Protein AF-A0A9R1UI04-F1 (afdb_monomer)

InterPro domains:
  IPR018289 MULE transposase domain [PF10551] (1-80)

Sequence (292 aa):
MVFVPFTGIDNHKKCVTFGAGLLSREDGSSYSWMLREFLKVFKKQPTLVLTDQDLALNKVVNEVFPMSSHRFCVWHITKNCQTRFIFLIHIVLSEYSSARIRTTNFRKRFHYIIWNSKLEPHDLDKAWQSCLYEFNKQVDERDVWVAETLGTCIFQGHANVWSYENYIINNTLTGSYLLIFLMTFEGVMEHQRRNQFVNDFNTATTVPRFITSSPYEPHASKVYTRKIFYQVQKEISDFENTCFQMSVTSYNGVNTIIVLEKQKNLSTMQPTSPVVDDKLEEYHYGFLTKDT

Foldseek 3Di:
DDKAFDWDQDLLRDIATDDIDDFPDDALVRLLVVLVVVCVVVVDADQEAEDAPRPSNVVSCCVSPVNHQYFYELVNLLVVLVVLLVVLCVVQPVDDPVSVVLSVVLNVQVCCLSPVPPDDLVNSVVSLVVSLVVSCVVGPPVSNVSSVVSVVSCPPCSPGYDYDDDPQPPPQQDDPDPVSSVVSVVVSNVVSVVVVVVQVCCLVPDQDDQDDPDPVLVVLSVVGGPNVSVVVSVVVVVCVVFKDFDDWDADPNDTDTDIDGNPPPPPPPDDDDDDPPPDDPPPPPPDPDDDD

Radius of gyration: 24.13 Å; Cα contacts (8 Å, |Δi|>4): 250; chains: 1; bounding box: 72×56×55 Å

Solvent-accessible surface area (backbone atoms only — not comparable to full-atom values): 17782 Å² total; per-residue (Å²): 116,42,80,46,74,41,69,47,72,47,80,62,74,40,76,39,77,82,50,70,44,82,32,84,56,99,44,45,67,51,46,41,53,50,56,49,52,48,36,70,72,64,74,52,75,58,68,65,44,72,39,61,88,50,68,44,55,53,54,34,47,54,71,77,33,69,88,30,49,69,29,36,26,40,54,49,41,51,52,52,44,50,52,52,48,54,54,51,45,57,74,74,39,76,86,47,77,67,49,62,55,55,52,52,53,50,50,52,50,53,49,49,60,75,70,41,89,83,58,49,72,71,53,41,51,53,52,49,53,51,53,47,51,58,51,51,75,76,46,59,86,91,52,56,65,56,51,56,60,55,48,56,56,62,66,84,45,70,91,25,67,46,81,65,82,80,76,77,66,86,84,62,64,66,60,98,44,71,67,49,34,51,56,39,46,52,52,53,52,50,51,52,52,51,52,49,52,53,52,51,50,52,38,75,74,53,81,82,86,78,88,67,93,53,79,59,53,69,54,40,57,73,76,36,39,58,61,47,26,56,53,53,48,48,53,52,52,50,40,67,76,38,41,45,81,75,49,77,48,76,56,97,89,44,76,48,72,46,70,46,70,59,72,72,82,76,70,80,71,68,91,71,74,90,76,85,71,95,72,72,81,77,79,77,78,78,71,94,71,88,82,132

Organism: Lactuca sativa (NCBI:txid4236)

Structure (mmCIF, N/CA/C/O backbone):
data_AF-A0A9R1UI04-F1
#
_entry.id   AF-A0A9R1UI04-F1
#
loop_
_atom_site.group_PDB
_atom_site.id
_atom_site.type_symbol
_atom_site.label_atom_id
_atom_site.label_alt_id
_atom_site.label_comp_id
_atom_site.label_asym_id
_atom_site.label_entity_id
_atom_site.label_seq_id
_atom_site.pdbx_PDB_ins_code
_atom_site.Cartn_x
_atom_site.Cartn_y
_atom_site.Cartn_z
_atom_site.occupancy
_atom_site.B_iso_or_equiv
_atom_site.auth_seq_id
_atom_site.auth_comp_id
_atom_site.auth_asym_id
_atom_site.auth_atom_id
_atom_site.pdbx_PDB_model_num
ATOM 1 N N . MET A 1 1 ? 12.633 -11.069 -18.201 1.00 77.06 1 MET A N 1
ATOM 2 C CA . MET A 1 1 ? 11.446 -11.419 -17.396 1.00 77.06 1 MET A CA 1
ATOM 3 C C . MET A 1 1 ? 11.205 -10.267 -16.450 1.00 77.06 1 MET A C 1
ATOM 5 O O . MET A 1 1 ? 12.146 -9.853 -15.788 1.00 77.06 1 MET A O 1
ATOM 9 N N . VAL A 1 2 ? 9.994 -9.734 -16.448 1.00 85.75 2 VAL A N 1
ATOM 10 C CA . VAL A 1 2 ? 9.579 -8.590 -15.636 1.00 85.75 2 VAL A CA 1
ATOM 11 C C . VAL A 1 2 ? 8.737 -9.136 -14.496 1.00 85.75 2 VAL A C 1
ATOM 13 O O . VAL A 1 2 ? 7.791 -9.886 -14.737 1.00 85.75 2 VAL A O 1
ATOM 16 N N . PHE A 1 3 ? 9.088 -8.791 -13.265 1.00 86.94 3 PHE A N 1
ATOM 17 C CA . PHE A 1 3 ? 8.327 -9.181 -12.088 1.00 86.94 3 PHE A CA 1
ATOM 18 C C . PHE A 1 3 ? 7.513 -7.991 -11.588 1.00 86.94 3 PHE A C 1
ATOM 20 O O . PHE A 1 3 ? 8.077 -6.953 -11.254 1.00 86.94 3 PHE A O 1
ATOM 27 N N . VAL A 1 4 ? 6.193 -8.155 -11.530 1.00 88.56 4 VAL A N 1
ATOM 28 C CA . VAL A 1 4 ? 5.259 -7.101 -11.128 1.00 88.56 4 VAL A CA 1
ATOM 29 C C . VAL A 1 4 ? 4.492 -7.552 -9.884 1.00 88.56 4 VAL A C 1
ATOM 31 O O . VAL A 1 4 ? 3.515 -8.295 -10.004 1.00 88.56 4 VAL A O 1
ATOM 34 N N . PRO A 1 5 ? 4.914 -7.153 -8.674 1.00 87.94 5 PRO A N 1
ATOM 35 C CA . PRO A 1 5 ? 4.191 -7.487 -7.456 1.00 87.94 5 PRO A CA 1
ATOM 36 C C . PRO A 1 5 ? 2.942 -6.611 -7.288 1.00 87.94 5 PRO A C 1
ATOM 38 O O . PRO A 1 5 ? 2.993 -5.391 -7.435 1.00 87.94 5 PRO A O 1
ATOM 41 N N . PHE A 1 6 ? 1.830 -7.224 -6.887 1.00 89.69 6 PHE A N 1
ATOM 42 C CA . PHE A 1 6 ? 0.652 -6.517 -6.392 1.00 89.69 6 PHE A CA 1
ATOM 43 C C . PHE A 1 6 ? 0.749 -6.382 -4.875 1.00 89.69 6 PHE A C 1
ATOM 45 O O . PHE A 1 6 ? 0.664 -7.369 -4.135 1.00 89.69 6 PHE A O 1
ATOM 52 N N . THR A 1 7 ? 0.944 -5.146 -4.419 1.00 87.25 7 THR A N 1
ATOM 53 C CA . THR A 1 7 ? 1.110 -4.809 -3.003 1.00 87.25 7 THR A CA 1
ATOM 54 C C . THR A 1 7 ? -0.042 -3.976 -2.483 1.00 87.25 7 THR A C 1
ATOM 56 O O . THR A 1 7 ? -0.552 -3.108 -3.190 1.00 87.25 7 THR A O 1
ATOM 59 N N . GLY A 1 8 ? -0.428 -4.211 -1.236 1.00 85.88 8 GLY A N 1
ATOM 60 C CA . GLY A 1 8 ? -1.496 -3.486 -0.564 1.00 85.88 8 GLY A CA 1
ATOM 61 C C . GLY A 1 8 ? -1.225 -3.324 0.923 1.00 85.88 8 GLY A C 1
ATOM 62 O O . GLY A 1 8 ? -0.201 -3.772 1.440 1.00 85.88 8 GLY A O 1
ATOM 63 N N . ILE A 1 9 ? -2.165 -2.671 1.597 1.00 84.94 9 ILE A N 1
ATOM 64 C CA . ILE A 1 9 ? -2.139 -2.461 3.042 1.00 84.94 9 ILE A CA 1
ATOM 65 C C . ILE A 1 9 ? -3.097 -3.451 3.683 1.00 84.94 9 ILE A C 1
ATOM 67 O O . ILE A 1 9 ? -4.276 -3.474 3.328 1.00 84.94 9 ILE A O 1
ATOM 71 N N . ASP A 1 10 ? -2.601 -4.262 4.611 1.00 87.12 10 ASP A N 1
ATOM 72 C CA . ASP A 1 10 ? -3.460 -5.132 5.407 1.00 87.12 10 ASP A CA 1
ATOM 73 C C . ASP A 1 10 ? -4.156 -4.367 6.547 1.00 87.12 10 ASP A C 1
ATOM 75 O O . ASP A 1 10 ? -3.895 -3.190 6.821 1.00 87.12 10 ASP A O 1
ATOM 79 N N . ASN A 1 11 ? -5.023 -5.064 7.280 1.00 88.38 11 ASN A N 1
ATOM 80 C CA . ASN A 1 11 ? -5.746 -4.477 8.407 1.00 88.38 11 ASN A CA 1
ATOM 81 C C . ASN A 1 11 ? -4.830 -4.070 9.576 1.00 88.38 11 ASN A C 1
ATOM 83 O O . ASN A 1 11 ? -5.299 -3.421 10.505 1.00 88.38 11 ASN A O 1
ATOM 87 N N . HIS A 1 12 ? -3.537 -4.407 9.549 1.00 89.06 12 HIS A N 1
ATOM 88 C CA . HIS A 1 12 ? -2.526 -4.016 10.538 1.00 89.06 12 HIS A CA 1
ATOM 89 C C . HIS A 1 12 ? -1.624 -2.882 10.046 1.00 89.06 12 HIS A C 1
ATOM 91 O O . HIS A 1 12 ? -0.605 -2.599 10.680 1.00 89.06 12 HIS A O 1
ATOM 97 N N . LYS A 1 13 ? -1.988 -2.213 8.943 1.00 84.81 13 LYS A N 1
ATOM 98 C CA . LYS A 1 13 ? -1.194 -1.151 8.306 1.00 84.81 13 LYS A CA 1
ATOM 99 C C . LYS A 1 13 ? 0.168 -1.639 7.790 1.00 84.81 13 LYS A C 1
ATOM 101 O O . LYS A 1 13 ? 1.096 -0.839 7.653 1.00 84.81 13 LYS A O 1
ATOM 106 N N . LYS A 1 14 ? 0.321 -2.940 7.530 1.00 82.62 14 LYS A N 1
ATOM 107 C CA . LYS A 1 14 ? 1.543 -3.511 6.958 1.00 82.62 14 LYS A CA 1
ATOM 108 C C . LYS A 1 14 ? 1.430 -3.615 5.443 1.00 82.62 14 LYS A C 1
ATOM 110 O O . LYS A 1 14 ? 0.369 -3.922 4.905 1.00 82.62 14 LYS A O 1
ATOM 115 N N . CYS A 1 15 ? 2.560 -3.398 4.778 1.00 81.12 15 CYS A N 1
ATOM 116 C CA . CYS A 1 15 ? 2.717 -3.661 3.359 1.00 81.12 15 CYS A CA 1
ATOM 117 C C . CYS A 1 15 ? 2.701 -5.169 3.139 1.00 81.12 15 CYS A C 1
ATOM 119 O O . CYS A 1 15 ? 3.592 -5.868 3.626 1.00 81.12 15 CYS A O 1
ATOM 121 N N . VAL A 1 16 ? 1.739 -5.663 2.373 1.00 85.06 16 VAL A N 1
ATOM 122 C CA . VAL A 1 16 ? 1.636 -7.082 2.036 1.00 85.06 16 VAL A CA 1
ATOM 123 C C . VAL A 1 16 ? 1.569 -7.264 0.533 1.00 85.06 16 VAL A C 1
ATOM 125 O O . VAL A 1 16 ? 0.947 -6.485 -0.187 1.00 85.06 16 VAL A O 1
ATOM 128 N N . THR A 1 17 ? 2.239 -8.301 0.049 1.00 87.62 17 THR A N 1
ATOM 129 C CA . THR A 1 17 ? 2.094 -8.777 -1.325 1.00 87.62 17 THR A CA 1
ATOM 130 C C . THR A 1 17 ? 0.938 -9.755 -1.343 1.00 87.62 17 THR A C 1
ATOM 132 O O . THR A 1 17 ? 0.876 -10.656 -0.512 1.00 87.62 17 THR A O 1
ATOM 135 N N . PHE A 1 18 ? 0.012 -9.586 -2.275 1.00 87.56 18 PHE A N 1
ATOM 136 C CA . PHE A 1 18 ? -1.169 -10.449 -2.366 1.00 87.56 18 PHE A CA 1
ATOM 137 C C . PHE A 1 18 ? -1.349 -11.065 -3.759 1.00 87.56 18 PHE A C 1
ATOM 139 O O . PHE A 1 18 ? -2.248 -11.873 -3.975 1.00 87.56 18 PHE A O 1
ATOM 146 N N . GLY A 1 19 ? -0.464 -10.726 -4.694 1.00 89.12 19 GLY A N 1
ATOM 147 C CA . GLY A 1 19 ? -0.358 -11.346 -6.006 1.00 89.12 19 GLY A CA 1
ATOM 148 C C . GLY A 1 19 ? 0.907 -10.885 -6.717 1.00 89.12 19 GLY A C 1
ATOM 149 O O . GLY A 1 19 ? 1.573 -9.953 -6.266 1.00 89.12 19 GLY A O 1
ATOM 150 N N . ALA A 1 20 ? 1.232 -11.519 -7.838 1.00 89.75 20 ALA A N 1
ATOM 151 C CA . ALA A 1 20 ? 2.293 -11.056 -8.720 1.00 89.75 20 ALA A CA 1
ATOM 152 C C . ALA A 1 20 ? 2.059 -11.502 -10.167 1.00 89.75 20 ALA A C 1
ATOM 154 O O . ALA A 1 20 ? 1.464 -12.552 -10.408 1.00 89.75 20 ALA A O 1
ATOM 155 N N . GLY A 1 21 ? 2.550 -10.706 -11.114 1.00 90.38 21 GLY A N 1
ATOM 156 C CA . GLY A 1 21 ? 2.657 -11.048 -12.528 1.00 90.38 21 GLY A CA 1
ATOM 157 C C . GLY A 1 21 ? 4.111 -11.288 -12.931 1.00 90.38 21 GLY A C 1
ATOM 158 O O . GLY A 1 21 ? 5.006 -10.549 -12.523 1.00 90.38 21 GLY A O 1
ATOM 159 N N . LEU A 1 22 ? 4.343 -12.309 -13.755 1.00 90.25 22 LEU A N 1
ATOM 160 C CA . LEU A 1 22 ? 5.616 -12.537 -14.440 1.00 90.25 22 LEU A CA 1
ATOM 161 C C . LEU A 1 22 ? 5.401 -12.295 -15.931 1.00 90.25 22 LEU A C 1
ATOM 163 O O . LEU A 1 22 ? 4.723 -13.077 -16.595 1.00 90.25 22 LEU A O 1
ATOM 167 N N . LEU A 1 23 ? 5.950 -11.198 -16.448 1.00 91.56 23 LEU A N 1
ATOM 168 C CA . LEU A 1 23 ? 5.760 -10.781 -17.836 1.00 91.56 23 LEU A CA 1
ATOM 169 C C . LEU A 1 23 ? 7.024 -11.035 -18.654 1.00 91.56 23 LEU A C 1
ATOM 171 O O . LEU A 1 23 ? 8.156 -10.938 -18.169 1.00 91.56 23 LEU A O 1
ATOM 175 N N . SER A 1 24 ? 6.846 -11.337 -19.937 1.00 89.12 24 SER A N 1
ATOM 176 C CA . SER A 1 24 ? 7.970 -11.431 -20.870 1.00 89.12 24 SER A CA 1
ATOM 177 C C . SER A 1 24 ? 8.545 -10.058 -21.219 1.00 89.12 24 SER A C 1
ATOM 179 O O . SER A 1 24 ? 9.740 -9.965 -21.494 1.00 89.12 24 SER A O 1
ATOM 181 N N . ARG A 1 25 ? 7.699 -9.018 -21.230 1.00 90.31 25 ARG A N 1
ATOM 182 C CA . ARG A 1 25 ? 7.995 -7.666 -21.725 1.00 90.31 25 ARG A CA 1
ATOM 183 C C . ARG A 1 25 ? 7.216 -6.599 -20.946 1.00 90.31 25 ARG A C 1
ATOM 185 O O . ARG A 1 25 ? 6.148 -6.889 -20.410 1.00 90.31 25 ARG A O 1
ATOM 192 N N . GLU A 1 26 ? 7.755 -5.382 -20.931 1.00 91.06 26 GLU A N 1
AT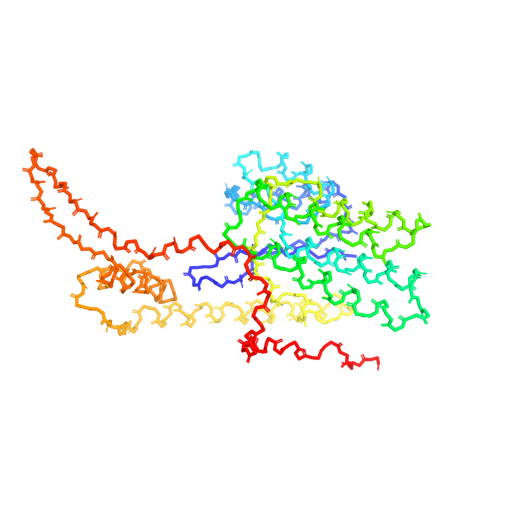OM 193 C CA . GLU A 1 26 ? 7.108 -4.160 -20.425 1.00 91.06 26 GLU A CA 1
ATOM 194 C C . GLU A 1 26 ? 6.363 -3.483 -21.582 1.00 91.06 26 GLU A C 1
ATOM 196 O O . GLU A 1 26 ? 6.859 -2.556 -22.217 1.00 91.06 26 GLU A O 1
ATOM 201 N N . ASP A 1 27 ? 5.196 -4.021 -21.940 1.00 94.25 27 ASP A N 1
ATOM 202 C CA . ASP A 1 27 ? 4.360 -3.477 -23.011 1.00 94.25 27 ASP A CA 1
ATOM 203 C C . ASP A 1 27 ? 2.875 -3.458 -22.628 1.00 94.25 27 ASP A C 1
ATOM 205 O O . ASP A 1 27 ? 2.419 -4.165 -21.723 1.00 94.25 27 ASP A O 1
ATOM 209 N N . GLY A 1 28 ? 2.098 -2.631 -23.335 1.00 95.25 28 GLY A N 1
ATOM 210 C CA . GLY A 1 28 ? 0.681 -2.430 -23.032 1.00 95.25 28 GLY A CA 1
ATOM 211 C C . GLY A 1 28 ? -0.147 -3.719 -23.111 1.00 95.25 28 GLY A C 1
ATOM 212 O O . GLY A 1 28 ? -1.043 -3.926 -22.296 1.00 95.25 28 GLY A O 1
ATOM 213 N N . SER A 1 29 ? 0.173 -4.629 -24.038 1.00 96.06 29 SER A N 1
ATOM 214 C CA . SER A 1 29 ? -0.499 -5.931 -24.138 1.00 96.06 29 SER A CA 1
ATOM 215 C C . SER A 1 29 ? -0.252 -6.814 -22.915 1.00 96.06 29 SER A C 1
ATOM 217 O O . SER A 1 29 ? -1.198 -7.396 -22.380 1.00 96.06 29 SER A O 1
ATOM 219 N N . SER A 1 30 ? 0.995 -6.878 -22.446 1.00 96.00 30 SER A N 1
ATOM 220 C CA . SER A 1 30 ? 1.411 -7.679 -21.295 1.00 96.00 30 SER A CA 1
ATOM 221 C C . SER A 1 30 ? 0.776 -7.147 -20.012 1.00 96.00 30 SER A C 1
ATOM 223 O O . SER A 1 30 ? 0.201 -7.918 -19.240 1.00 96.00 30 SER A O 1
ATOM 225 N N . TYR A 1 31 ? 0.782 -5.823 -19.822 1.00 96.12 31 TYR A N 1
ATOM 226 C CA . TYR A 1 31 ? 0.091 -5.191 -18.700 1.00 96.12 31 TYR A CA 1
ATOM 227 C C . TYR A 1 31 ? -1.429 -5.383 -18.773 1.00 96.12 31 TYR A C 1
ATOM 229 O O . TYR A 1 31 ? -2.051 -5.680 -17.754 1.00 96.12 31 TYR A O 1
ATOM 237 N N . SER A 1 32 ? -2.044 -5.273 -19.958 1.00 96.56 32 SER A N 1
ATOM 238 C CA . SER A 1 32 ? -3.501 -5.423 -20.107 1.00 96.56 32 SER A CA 1
ATOM 239 C C . SER A 1 32 ? -3.948 -6.831 -19.755 1.00 96.56 32 SER A C 1
ATOM 241 O O . SER A 1 32 ? -4.911 -7.002 -19.008 1.00 96.56 32 SER A O 1
ATOM 243 N N . TRP A 1 33 ? -3.218 -7.840 -20.232 1.00 96.75 33 TRP A N 1
ATOM 244 C CA . TRP A 1 33 ? -3.450 -9.226 -19.845 1.00 96.75 33 TRP A CA 1
ATOM 245 C C . TRP A 1 33 ? -3.374 -9.390 -18.322 1.00 96.75 33 TRP A C 1
ATOM 247 O O . TRP A 1 33 ? -4.347 -9.825 -17.707 1.00 96.75 33 TRP A O 1
ATOM 257 N N . MET A 1 34 ? -2.276 -8.954 -17.702 1.00 96.56 34 MET A N 1
ATOM 258 C CA . MET A 1 34 ? -2.051 -9.097 -16.263 1.00 96.56 34 MET A CA 1
ATOM 259 C C . MET A 1 34 ? -3.150 -8.429 -15.423 1.00 96.56 34 MET A C 1
ATOM 261 O O . MET A 1 34 ? -3.670 -9.036 -14.487 1.00 96.56 34 MET A O 1
ATOM 265 N N . LEU A 1 35 ? -3.540 -7.195 -15.758 1.00 96.62 35 LEU A N 1
ATOM 266 C CA . LEU A 1 35 ? -4.584 -6.467 -15.029 1.00 96.62 35 LEU A CA 1
ATOM 267 C C . LEU A 1 35 ? -5.984 -7.062 -15.256 1.00 96.62 35 LEU A C 1
ATOM 269 O O . LEU A 1 35 ? -6.830 -7.023 -14.362 1.00 96.62 35 LEU A O 1
ATOM 273 N N . ARG A 1 36 ? -6.245 -7.673 -16.417 1.00 96.81 36 ARG A N 1
ATOM 274 C CA . ARG A 1 36 ? -7.494 -8.415 -16.655 1.00 96.81 36 ARG A CA 1
ATOM 275 C C . ARG A 1 36 ? -7.537 -9.722 -15.872 1.00 96.81 36 ARG A C 1
ATOM 277 O O . ARG A 1 36 ? -8.588 -10.049 -15.325 1.00 96.81 36 ARG A O 1
ATOM 284 N N . GLU A 1 37 ? -6.424 -10.447 -15.771 1.00 96.38 37 GLU A N 1
ATOM 285 C CA . GLU A 1 37 ? -6.332 -11.627 -14.902 1.00 96.38 37 GLU A CA 1
ATOM 286 C C . GLU A 1 37 ? -6.527 -11.248 -13.431 1.00 96.38 37 GLU A C 1
ATOM 288 O O . GLU A 1 37 ? -7.285 -11.908 -12.719 1.00 96.38 37 GLU A O 1
ATOM 293 N N . PHE A 1 38 ? -5.960 -10.118 -13.001 1.00 95.25 38 PHE A N 1
ATOM 294 C CA . PHE A 1 38 ? -6.244 -9.548 -11.687 1.00 95.25 38 PHE A CA 1
ATOM 295 C C . PHE A 1 38 ? -7.758 -9.367 -11.470 1.00 95.25 38 PHE A C 1
ATOM 297 O O . PHE A 1 38 ? -8.303 -9.873 -10.489 1.00 95.25 38 PHE A O 1
ATOM 304 N N . LEU A 1 39 ? -8.484 -8.731 -12.401 1.00 94.88 39 LEU A N 1
ATOM 305 C CA . LEU A 1 39 ? -9.945 -8.582 -12.280 1.00 94.88 39 LEU A CA 1
ATOM 306 C C . LEU A 1 39 ? -10.688 -9.912 -12.233 1.00 94.88 39 LEU A C 1
ATOM 308 O O . LEU A 1 39 ? -11.669 -10.041 -11.500 1.00 94.88 39 LEU A O 1
ATOM 312 N N . LYS A 1 40 ? -10.246 -10.910 -13.001 1.00 95.50 40 LYS A N 1
ATOM 313 C CA . LYS A 1 40 ? -10.876 -12.233 -12.989 1.00 95.50 40 LYS A CA 1
ATOM 314 C C . LYS A 1 40 ? -10.762 -12.901 -11.625 1.00 95.50 40 LYS A C 1
ATOM 316 O O . LYS A 1 40 ? -11.711 -13.581 -11.236 1.00 95.50 40 LYS A O 1
ATOM 321 N N . VAL A 1 41 ? -9.653 -12.705 -10.914 1.00 94.81 41 VAL A N 1
ATOM 322 C CA . VAL A 1 41 ? -9.428 -13.272 -9.578 1.00 94.81 41 VAL A CA 1
ATOM 323 C C . VAL A 1 41 ? -10.150 -12.456 -8.506 1.00 94.81 41 VAL A C 1
ATOM 325 O O . VAL A 1 41 ? -10.951 -13.008 -7.757 1.00 94.81 41 VAL A O 1
ATOM 328 N N . PHE A 1 42 ? -9.929 -11.139 -8.460 1.00 92.56 42 PHE A N 1
ATOM 329 C CA . PHE A 1 42 ? -10.443 -10.274 -7.390 1.00 92.56 42 PHE A CA 1
ATOM 330 C C . PHE A 1 42 ? -11.900 -9.839 -7.583 1.00 92.56 42 PHE A C 1
ATOM 332 O O . PHE A 1 42 ? -12.507 -9.313 -6.653 1.00 92.56 42 PHE A O 1
ATOM 339 N N . LYS A 1 43 ? -12.472 -10.038 -8.780 1.00 94.94 43 LYS A N 1
ATOM 340 C CA . LYS A 1 43 ? -13.853 -9.689 -9.183 1.00 94.94 43 LYS A CA 1
ATOM 341 C C . LYS A 1 43 ? -14.230 -8.210 -9.071 1.00 94.94 43 LYS A C 1
ATOM 343 O O . LYS A 1 43 ? -15.319 -7.825 -9.486 1.00 94.94 43 LYS A O 1
ATOM 348 N N . LYS A 1 44 ? -13.342 -7.376 -8.539 1.00 93.62 44 LYS A N 1
ATOM 349 C CA . LYS A 1 44 ? -13.536 -5.951 -8.321 1.00 93.62 44 LYS A CA 1
ATOM 350 C C . LYS A 1 44 ? -12.224 -5.223 -8.580 1.00 93.62 44 LYS A C 1
ATOM 352 O O . LYS A 1 44 ? -11.155 -5.696 -8.199 1.00 93.62 44 LYS A O 1
ATOM 357 N N . GLN A 1 45 ? -12.318 -4.055 -9.203 1.00 94.25 45 GLN A N 1
ATOM 358 C CA . GLN A 1 45 ? -11.185 -3.148 -9.322 1.00 94.25 45 GLN A CA 1
ATOM 359 C C . GLN A 1 45 ? -10.874 -2.453 -7.981 1.00 94.25 45 GLN A C 1
ATOM 361 O O . GLN A 1 45 ? -11.790 -2.184 -7.196 1.00 94.25 45 GLN A O 1
ATOM 366 N N . PRO A 1 46 ? -9.601 -2.145 -7.698 1.00 92.31 46 PRO A N 1
ATOM 367 C CA . PRO A 1 46 ? -9.214 -1.426 -6.485 1.00 92.31 46 PRO A CA 1
ATOM 368 C C . PRO A 1 46 ? -9.739 0.016 -6.492 1.00 92.31 46 PRO A C 1
ATOM 370 O O . PRO A 1 46 ? -9.914 0.614 -7.544 1.00 92.31 46 PRO A O 1
ATOM 373 N N . THR A 1 47 ? -9.959 0.627 -5.331 1.00 91.12 47 THR A N 1
ATOM 374 C CA . THR A 1 47 ? -10.370 2.045 -5.277 1.00 91.12 47 THR A CA 1
ATOM 375 C C . THR A 1 47 ? -9.233 2.984 -5.695 1.00 91.12 47 THR A C 1
ATOM 377 O O . THR A 1 47 ? -9.467 3.992 -6.358 1.00 91.12 47 THR A O 1
ATOM 380 N N . LEU A 1 48 ? -7.999 2.633 -5.329 1.00 88.69 48 LEU A N 1
ATOM 381 C CA . LEU A 1 48 ? -6.776 3.394 -5.571 1.00 88.69 48 LEU A CA 1
ATOM 382 C C . LEU A 1 48 ? -5.733 2.466 -6.198 1.00 88.69 48 LEU A C 1
ATOM 384 O O . LEU A 1 48 ? -5.495 1.375 -5.681 1.00 88.69 48 LEU A O 1
ATOM 388 N N . VAL A 1 49 ? -5.104 2.904 -7.286 1.00 89.62 49 VAL A N 1
ATOM 389 C CA . VAL A 1 49 ? -4.001 2.192 -7.943 1.00 89.62 49 VAL A CA 1
ATOM 390 C C . VAL A 1 49 ? -2.772 3.081 -7.904 1.00 89.62 49 VAL A C 1
ATOM 392 O O . VAL A 1 49 ? -2.826 4.205 -8.398 1.00 89.62 49 VAL A O 1
ATOM 395 N N . LEU A 1 50 ? -1.676 2.568 -7.341 1.00 86.75 50 LEU A N 1
ATOM 396 C CA . LEU A 1 50 ? -0.377 3.235 -7.332 1.00 86.75 50 LEU A CA 1
ATOM 397 C C . LEU A 1 50 ? 0.577 2.516 -8.290 1.00 86.75 50 LEU A C 1
ATOM 399 O O . LEU A 1 50 ? 0.861 1.339 -8.078 1.00 86.75 50 LEU A O 1
ATOM 403 N N . THR A 1 51 ? 1.093 3.205 -9.306 1.00 87.25 51 THR A N 1
ATOM 404 C CA . THR A 1 51 ? 2.118 2.657 -10.221 1.00 87.25 51 THR A CA 1
ATOM 405 C C . THR A 1 51 ? 3.329 3.574 -10.315 1.00 87.25 51 THR A C 1
ATOM 407 O O . THR A 1 51 ? 3.333 4.677 -9.769 1.00 87.25 51 THR A O 1
ATOM 410 N N . ASP A 1 52 ? 4.377 3.134 -11.000 1.00 83.19 52 ASP A N 1
ATOM 411 C CA . ASP A 1 52 ? 5.420 4.037 -11.475 1.00 83.19 52 ASP A CA 1
ATOM 412 C C . ASP A 1 52 ? 4.932 4.873 -12.678 1.00 83.19 52 ASP A C 1
ATOM 414 O O . ASP A 1 52 ? 3.741 4.897 -13.007 1.00 83.19 52 ASP A O 1
ATOM 418 N N . GLN A 1 53 ? 5.862 5.603 -13.296 1.00 81.44 53 GLN A N 1
ATOM 419 C CA . GLN A 1 53 ? 5.612 6.509 -14.420 1.00 81.44 53 GLN A CA 1
ATOM 420 C C . GLN A 1 53 ? 5.706 5.813 -15.794 1.00 81.44 53 GLN A C 1
ATOM 422 O O . GLN A 1 53 ? 5.917 6.486 -16.803 1.00 81.44 53 GLN A O 1
ATOM 427 N N . ASP A 1 54 ? 5.556 4.485 -15.864 1.00 86.62 54 ASP A N 1
ATOM 428 C CA . ASP A 1 54 ? 5.505 3.778 -17.145 1.00 86.62 54 ASP A CA 1
ATOM 429 C C . ASP A 1 54 ? 4.271 4.221 -17.959 1.00 86.62 54 ASP A C 1
ATOM 431 O O . ASP A 1 54 ? 3.119 4.133 -17.516 1.00 86.62 54 ASP A O 1
ATOM 435 N N . LEU A 1 55 ? 4.518 4.732 -19.170 1.00 87.00 55 LEU A N 1
ATOM 436 C CA . LEU A 1 55 ? 3.479 5.281 -20.045 1.00 87.00 55 LEU A CA 1
ATOM 437 C C . LEU A 1 55 ? 2.495 4.208 -20.534 1.00 87.00 55 LEU A C 1
ATOM 439 O O . LEU A 1 55 ? 1.300 4.486 -20.670 1.00 87.00 55 LEU A O 1
ATOM 443 N N . ALA A 1 56 ? 2.980 2.993 -20.802 1.00 91.12 56 ALA A N 1
ATOM 444 C CA . ALA A 1 56 ? 2.145 1.890 -21.253 1.00 91.12 56 ALA A CA 1
ATOM 445 C C . ALA A 1 56 ? 1.250 1.400 -20.110 1.00 91.12 56 ALA A C 1
ATOM 447 O O . ALA A 1 56 ? 0.043 1.248 -20.302 1.00 91.12 56 ALA A O 1
ATOM 448 N N . LEU A 1 57 ? 1.808 1.224 -18.911 1.00 91.12 57 LEU A N 1
ATOM 449 C CA . LEU A 1 57 ? 1.063 0.830 -17.722 1.00 91.12 57 LEU A CA 1
ATOM 450 C C . LEU A 1 57 ? 0.009 1.877 -17.354 1.00 91.12 57 LEU A C 1
ATOM 452 O O . LEU A 1 57 ? -1.136 1.512 -17.100 1.00 91.12 57 LEU A O 1
ATOM 456 N N . ASN A 1 58 ? 0.354 3.167 -17.395 1.00 89.00 58 ASN A N 1
ATOM 457 C CA . ASN A 1 58 ? -0.584 4.261 -17.139 1.00 89.00 58 ASN A CA 1
ATOM 458 C C . ASN A 1 58 ? -1.805 4.191 -18.072 1.00 89.00 58 ASN A C 1
ATOM 460 O O . ASN A 1 58 ? -2.951 4.197 -17.615 1.00 89.00 58 ASN A O 1
ATOM 464 N N . LYS A 1 59 ? -1.579 4.045 -19.382 1.00 91.75 59 LYS A N 1
ATOM 465 C CA . LYS A 1 59 ? -2.676 3.918 -20.349 1.00 91.75 59 LYS A CA 1
ATOM 466 C C . LYS A 1 59 ? -3.564 2.712 -20.031 1.00 91.75 59 LYS A C 1
ATOM 468 O O . LYS A 1 59 ? -4.783 2.840 -19.948 1.00 91.75 59 LYS A O 1
ATOM 473 N N . VAL A 1 60 ? -2.950 1.556 -19.801 1.00 96.19 60 VAL A N 1
ATOM 474 C CA . VAL A 1 60 ? -3.671 0.301 -19.571 1.00 96.19 60 VAL A CA 1
ATOM 475 C C . VAL A 1 60 ? -4.443 0.312 -18.251 1.00 96.19 60 VAL A C 1
ATOM 477 O O . VAL A 1 60 ? -5.551 -0.217 -18.199 1.00 96.19 60 VAL A O 1
ATOM 480 N N . VAL A 1 61 ? -3.905 0.912 -17.185 1.00 94.69 61 VAL A N 1
ATOM 481 C CA . VAL A 1 61 ? -4.611 1.038 -15.901 1.00 94.69 61 VAL A CA 1
ATOM 482 C C . VAL A 1 61 ? -5.924 1.789 -16.090 1.00 94.69 61 VAL A C 1
ATOM 484 O O . VAL A 1 61 ? -6.956 1.314 -15.627 1.00 94.69 61 VAL A O 1
ATOM 487 N N . ASN A 1 62 ? -5.910 2.904 -16.821 1.00 92.25 62 ASN A N 1
ATOM 488 C CA . ASN A 1 62 ? -7.122 3.679 -17.083 1.00 92.25 62 ASN A CA 1
ATOM 489 C C . ASN A 1 62 ? -8.129 2.921 -17.970 1.00 92.25 62 ASN A C 1
ATOM 491 O O . ASN A 1 62 ? -9.336 3.078 -17.805 1.00 92.25 62 ASN A O 1
ATOM 495 N N . GLU A 1 63 ? -7.652 2.062 -18.874 1.00 95.62 63 GLU A N 1
ATOM 496 C CA . GLU A 1 63 ? -8.510 1.217 -19.715 1.00 95.62 63 GLU A CA 1
ATOM 497 C C . GLU A 1 63 ? -9.135 0.037 -18.952 1.00 95.62 63 GLU A C 1
ATOM 499 O O . GLU A 1 63 ? -10.300 -0.299 -19.166 1.00 95.62 63 GLU A O 1
ATOM 504 N N . VAL A 1 64 ? -8.364 -0.635 -18.090 1.00 96.81 64 VAL A N 1
ATOM 505 C CA . VAL A 1 64 ? -8.799 -1.853 -17.384 1.00 96.81 64 VAL A CA 1
ATOM 506 C C . VAL A 1 64 ? -9.514 -1.523 -16.071 1.00 96.81 64 VAL A C 1
ATOM 508 O O . VAL A 1 64 ? -10.422 -2.252 -15.673 1.00 96.81 64 VAL A O 1
ATOM 511 N N . PHE A 1 65 ? -9.153 -0.419 -15.415 1.00 96.44 65 PHE A N 1
ATOM 512 C CA . PHE A 1 65 ? -9.698 0.017 -14.130 1.00 96.44 65 PHE A CA 1
ATOM 513 C C . PHE A 1 65 ? -10.333 1.421 -14.198 1.00 96.44 65 PHE A C 1
ATOM 515 O O . PHE A 1 65 ? -9.936 2.317 -13.451 1.00 96.44 65 PHE A O 1
ATOM 522 N N . PRO A 1 66 ? -11.377 1.638 -15.014 1.00 95.06 66 PRO A N 1
ATOM 523 C CA . PRO A 1 66 ? -11.906 2.980 -15.286 1.00 95.06 66 PRO A CA 1
ATOM 524 C C . PRO A 1 66 ? -12.474 3.702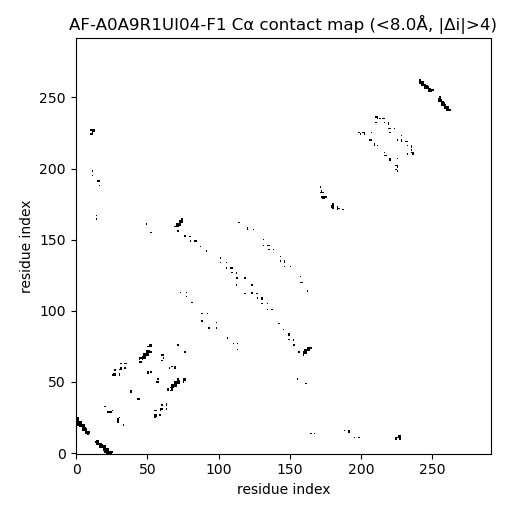 -14.051 1.00 95.06 66 PRO A C 1
ATOM 526 O O . PRO A 1 66 ? -12.414 4.923 -13.966 1.00 95.06 66 PRO A O 1
ATOM 529 N N . MET A 1 67 ? -13.007 2.966 -13.068 1.00 95.31 67 MET A N 1
ATOM 530 C CA . MET A 1 67 ? -13.514 3.536 -11.803 1.00 95.31 67 MET A CA 1
ATOM 531 C C . MET A 1 67 ? -12.447 3.741 -10.709 1.00 95.31 67 MET A C 1
ATOM 533 O O . MET A 1 67 ? -12.785 4.131 -9.591 1.00 95.31 67 MET A O 1
ATOM 537 N N . SER A 1 68 ? -11.178 3.421 -10.970 1.00 92.94 68 SER A N 1
ATOM 538 C CA . SER A 1 68 ? -10.118 3.484 -9.966 1.00 92.94 68 SER A CA 1
ATOM 539 C C . SER A 1 68 ? -9.463 4.851 -10.008 1.00 92.94 68 SER A C 1
ATOM 541 O O . SER A 1 68 ? -9.164 5.378 -11.074 1.00 92.94 68 SER A O 1
ATOM 543 N N . SER A 1 69 ? -9.160 5.409 -8.840 1.00 89.62 69 SER A N 1
ATOM 544 C CA . SER A 1 69 ? -8.264 6.559 -8.773 1.00 89.62 69 SER A CA 1
ATOM 545 C C . SER A 1 69 ? -6.842 6.087 -9.060 1.00 89.62 69 SER A C 1
ATOM 547 O O . SER A 1 69 ? -6.234 5.418 -8.226 1.00 89.62 69 SER A O 1
ATOM 549 N N . HIS A 1 70 ? -6.311 6.400 -10.241 1.00 88.75 70 HIS A N 1
ATOM 550 C CA . HIS A 1 70 ? -4.925 6.092 -10.587 1.00 88.75 70 HIS A CA 1
ATOM 551 C C . HIS A 1 70 ? -3.989 7.218 -10.157 1.00 88.75 70 HIS A C 1
ATOM 553 O O . HIS A 1 70 ? -4.251 8.401 -10.382 1.00 88.75 70 HIS A O 1
ATOM 559 N N . ARG A 1 71 ? -2.909 6.834 -9.480 1.00 84.81 71 ARG A N 1
ATOM 560 C CA . ARG A 1 71 ? -1.948 7.723 -8.845 1.00 84.81 71 ARG A CA 1
ATOM 561 C C . ARG A 1 71 ? -0.521 7.174 -9.050 1.00 84.81 71 ARG A C 1
ATOM 563 O O . ARG A 1 71 ? -0.316 5.966 -9.129 1.00 84.81 71 ARG A O 1
ATOM 570 N N . PHE A 1 72 ? 0.481 8.042 -9.137 1.00 81.31 72 PHE A N 1
ATOM 571 C CA . PHE A 1 72 ? 1.889 7.670 -9.142 1.00 81.31 72 PHE A CA 1
ATOM 572 C C . PHE A 1 72 ? 2.407 7.441 -7.726 1.00 81.31 72 PHE A C 1
ATOM 574 O O . PHE A 1 72 ? 2.139 8.195 -6.788 1.00 81.31 72 PHE A O 1
ATOM 581 N N . CYS A 1 73 ? 3.195 6.385 -7.590 1.00 79.31 73 CYS A N 1
ATOM 582 C CA . CYS A 1 73 ? 3.837 5.989 -6.357 1.00 79.31 73 CYS A CA 1
ATOM 583 C C . CYS A 1 73 ? 5.050 6.887 -6.082 1.00 79.31 73 CYS A C 1
ATOM 585 O O . CYS A 1 73 ? 6.046 6.853 -6.809 1.00 79.31 73 CYS A O 1
ATOM 587 N N . VAL A 1 74 ? 5.000 7.638 -4.981 1.00 76.06 74 VAL A N 1
ATOM 588 C CA . VAL A 1 74 ? 6.098 8.500 -4.509 1.00 76.06 74 VAL A CA 1
ATOM 589 C C . VAL A 1 74 ? 7.410 7.743 -4.354 1.00 76.06 74 VAL A C 1
ATOM 591 O O . VAL A 1 74 ? 8.474 8.299 -4.622 1.00 76.06 74 VAL A O 1
ATOM 594 N N . TRP A 1 75 ? 7.360 6.484 -3.921 1.00 76.19 75 TRP A N 1
ATOM 595 C CA . TRP A 1 75 ? 8.565 5.682 -3.739 1.00 76.19 75 TRP A CA 1
ATOM 596 C C . TRP A 1 75 ? 9.298 5.470 -5.071 1.00 76.19 75 TRP A C 1
ATOM 598 O O . TRP A 1 75 ? 10.501 5.719 -5.158 1.00 76.19 75 TRP A O 1
ATOM 608 N N . HIS A 1 76 ? 8.566 5.102 -6.130 1.00 76.81 76 HIS A N 1
ATOM 609 C CA . HIS A 1 76 ? 9.131 4.945 -7.472 1.00 76.81 76 HIS A CA 1
ATOM 610 C C . HIS A 1 76 ? 9.632 6.278 -8.029 1.00 76.81 76 HIS A C 1
ATOM 612 O O . HIS A 1 76 ? 10.741 6.328 -8.553 1.00 76.81 76 HIS A O 1
ATOM 618 N N . ILE A 1 77 ? 8.881 7.370 -7.838 1.00 75.19 77 ILE A N 1
ATOM 619 C CA . ILE A 1 77 ? 9.328 8.722 -8.210 1.00 75.19 77 ILE A CA 1
ATOM 620 C C . ILE A 1 77 ? 10.645 9.057 -7.499 1.00 75.19 77 ILE A C 1
ATOM 622 O O . ILE A 1 77 ? 11.618 9.425 -8.143 1.00 75.19 77 ILE A O 1
ATOM 626 N N . THR A 1 78 ? 10.717 8.852 -6.182 1.00 74.19 78 THR A N 1
ATOM 627 C CA . THR A 1 78 ? 11.916 9.102 -5.369 1.00 74.19 78 THR A CA 1
ATOM 628 C C . THR A 1 78 ? 13.109 8.310 -5.892 1.00 74.19 78 THR A C 1
ATOM 630 O O . THR A 1 78 ? 14.177 8.886 -6.096 1.00 74.19 78 THR A O 1
ATOM 633 N N . LYS A 1 79 ? 12.932 7.010 -6.150 1.00 76.56 79 LYS A N 1
ATOM 634 C CA . LYS A 1 79 ? 13.992 6.131 -6.657 1.00 76.56 79 LYS A CA 1
ATOM 635 C C . LYS A 1 79 ? 14.449 6.544 -8.059 1.00 76.56 79 LYS A C 1
ATOM 637 O O . LYS A 1 79 ? 15.654 6.622 -8.310 1.00 76.56 79 LYS A O 1
ATOM 642 N N . ASN A 1 80 ? 13.512 6.858 -8.952 1.00 75.31 80 ASN A N 1
ATOM 643 C CA . ASN A 1 80 ? 13.804 7.289 -10.318 1.00 75.31 80 ASN A CA 1
ATOM 644 C C . ASN A 1 80 ? 14.521 8.644 -10.334 1.00 75.31 80 ASN A C 1
ATOM 646 O O . ASN A 1 80 ? 15.568 8.766 -10.971 1.00 75.31 80 ASN A O 1
ATOM 650 N N . CYS A 1 81 ? 14.023 9.625 -9.573 1.00 72.44 81 CYS A N 1
ATOM 651 C CA . CYS A 1 81 ? 14.670 10.921 -9.369 1.00 72.44 81 CYS A CA 1
ATOM 652 C C . CYS A 1 81 ? 16.095 10.747 -8.850 1.00 72.44 81 CYS A C 1
ATOM 654 O O . CYS A 1 81 ? 17.020 11.316 -9.412 1.00 72.44 81 CYS A O 1
ATOM 656 N N . GLN A 1 82 ? 16.288 9.953 -7.793 1.00 72.38 82 GLN A N 1
ATOM 657 C CA . GLN A 1 82 ? 17.607 9.731 -7.200 1.00 72.38 82 GLN A CA 1
ATOM 658 C C . GLN A 1 82 ? 18.578 9.071 -8.177 1.00 72.38 82 GLN A C 1
ATOM 660 O O . GLN A 1 82 ? 19.722 9.502 -8.271 1.00 72.38 82 GLN A O 1
ATOM 665 N N . THR A 1 83 ? 18.129 8.058 -8.917 1.00 73.12 83 THR A N 1
ATOM 666 C CA . THR A 1 83 ? 18.971 7.355 -9.895 1.00 73.12 83 THR A CA 1
ATOM 667 C C . THR A 1 83 ? 19.394 8.295 -11.020 1.00 73.12 83 THR A C 1
ATOM 669 O O . THR A 1 83 ? 20.581 8.389 -11.325 1.00 73.12 83 THR A O 1
ATOM 672 N N . ARG A 1 84 ? 18.443 9.053 -11.586 1.00 71.81 84 ARG A N 1
ATOM 673 C CA . ARG A 1 84 ? 18.731 10.075 -12.602 1.00 71.81 84 ARG A CA 1
ATOM 674 C C . ARG A 1 84 ? 19.660 11.147 -12.052 1.00 71.81 84 ARG A C 1
ATOM 676 O O . ARG A 1 84 ? 20.635 11.491 -12.700 1.00 71.81 84 ARG A O 1
ATOM 683 N N . PHE A 1 85 ? 19.415 11.618 -10.835 1.00 69.88 85 PHE A N 1
ATOM 684 C CA . PHE A 1 85 ? 20.252 12.612 -10.175 1.00 69.88 85 PHE A CA 1
ATOM 685 C C . PHE A 1 85 ? 21.699 12.128 -10.020 1.00 69.88 85 PHE A C 1
ATOM 687 O O . PHE A 1 85 ? 22.616 12.821 -10.443 1.00 69.88 85 PHE A O 1
ATOM 694 N N . ILE A 1 86 ? 21.909 10.920 -9.487 1.00 67.94 86 ILE A N 1
ATOM 695 C CA . ILE A 1 86 ? 23.240 10.310 -9.326 1.00 67.94 86 ILE A CA 1
ATOM 696 C C . ILE A 1 86 ? 23.947 10.164 -10.677 1.00 67.94 86 ILE A C 1
ATOM 698 O O . ILE A 1 86 ? 25.123 10.502 -10.787 1.00 67.94 86 ILE A O 1
ATOM 702 N N . PHE A 1 87 ? 23.232 9.697 -11.700 1.00 68.25 87 PHE A N 1
ATOM 703 C CA . PHE A 1 87 ? 23.770 9.555 -13.050 1.00 68.25 87 PHE A CA 1
ATOM 704 C C . PHE A 1 87 ? 24.215 10.902 -13.637 1.00 68.25 87 PHE A C 1
ATOM 706 O O . PHE A 1 87 ? 25.333 11.019 -14.133 1.00 68.25 87 PHE A O 1
ATOM 713 N N . LEU A 1 88 ? 23.382 11.939 -13.508 1.00 67.00 88 LEU A N 1
ATOM 714 C CA . LEU A 1 88 ? 23.685 13.290 -13.986 1.00 67.00 88 LEU A CA 1
ATOM 715 C C . LEU A 1 88 ? 24.899 13.889 -13.266 1.00 67.00 88 LEU A C 1
ATOM 717 O O . LEU A 1 88 ? 25.776 14.455 -13.908 1.00 67.00 88 LEU A O 1
ATOM 721 N N . ILE A 1 89 ? 25.009 13.700 -11.950 1.00 64.06 89 ILE A N 1
ATOM 722 C CA . ILE A 1 89 ? 26.180 14.132 -11.170 1.00 64.06 89 ILE A CA 1
ATOM 723 C C . ILE A 1 89 ? 27.445 13.417 -11.629 1.00 64.06 89 ILE A C 1
ATOM 725 O O . ILE A 1 89 ? 28.496 14.043 -11.713 1.00 64.06 89 ILE A O 1
ATOM 729 N N . HIS A 1 90 ? 27.364 12.115 -11.903 1.00 66.00 90 HIS A N 1
ATOM 730 C CA . HIS A 1 90 ? 28.522 11.349 -12.350 1.00 66.00 90 HIS A CA 1
ATOM 731 C C . HIS A 1 90 ? 29.037 11.840 -13.708 1.00 66.00 90 HIS A C 1
ATOM 733 O O . HIS A 1 90 ? 30.243 11.885 -13.913 1.00 66.00 90 HIS A O 1
ATOM 739 N N . ILE A 1 91 ? 28.134 12.241 -14.609 1.00 65.75 91 ILE A N 1
ATOM 740 C CA . ILE A 1 91 ? 28.490 12.788 -15.926 1.00 65.75 91 ILE A CA 1
ATOM 741 C C . ILE A 1 91 ? 29.044 14.212 -15.821 1.00 65.75 91 ILE A C 1
ATOM 743 O O . ILE A 1 91 ? 30.016 14.537 -16.492 1.00 65.75 91 ILE A O 1
ATOM 747 N N . VAL A 1 92 ? 28.416 15.063 -15.008 1.00 61.44 92 VAL A N 1
ATOM 748 C CA . VAL A 1 92 ? 28.671 16.513 -15.016 1.00 61.44 92 VAL A CA 1
ATOM 749 C C . VAL A 1 92 ? 29.751 16.928 -14.010 1.00 61.44 92 VAL A C 1
ATOM 751 O O . VAL A 1 92 ? 30.461 17.904 -14.219 1.00 61.44 92 VAL A O 1
ATOM 754 N N . LEU A 1 93 ? 29.887 16.211 -12.893 1.00 59.22 93 LEU A N 1
ATOM 755 C CA . LEU A 1 93 ? 30.588 16.707 -11.705 1.00 59.22 93 LEU A CA 1
ATOM 756 C C . LEU A 1 93 ? 31.676 15.760 -11.173 1.00 59.22 93 LEU A C 1
ATOM 758 O O . LEU A 1 93 ? 32.042 15.853 -9.998 1.00 59.22 93 LEU A O 1
ATOM 762 N N . SER A 1 94 ? 32.209 14.865 -12.012 1.00 56.09 94 SER A N 1
ATOM 763 C CA . SER A 1 94 ? 33.166 13.819 -11.612 1.00 56.09 94 SER A CA 1
ATOM 764 C C . SER A 1 94 ? 34.462 14.326 -10.957 1.00 56.09 94 SER A C 1
ATOM 766 O O . SER A 1 94 ? 35.170 13.526 -10.353 1.00 56.09 94 SER A O 1
ATOM 768 N N . GLU A 1 95 ? 34.769 15.628 -11.014 1.00 53.41 95 GLU A N 1
ATOM 769 C CA . GLU A 1 95 ? 36.059 16.177 -10.565 1.00 53.41 95 GLU A CA 1
ATOM 770 C C . GLU A 1 95 ? 36.017 17.110 -9.337 1.00 53.41 95 GLU A C 1
ATOM 772 O O . GLU A 1 95 ? 37.076 17.491 -8.841 1.00 53.41 95 GLU A O 1
ATOM 777 N N . TYR A 1 96 ? 34.850 17.458 -8.769 1.00 55.44 96 TYR A N 1
ATOM 778 C CA . TYR A 1 96 ? 34.789 18.490 -7.713 1.00 55.44 96 TYR A CA 1
ATOM 779 C C . TYR A 1 96 ? 34.138 18.047 -6.394 1.00 55.44 96 TYR A C 1
ATOM 781 O O . TYR A 1 96 ? 32.996 17.600 -6.333 1.00 55.44 96 TYR A O 1
ATOM 789 N N . SER A 1 97 ? 34.823 18.297 -5.274 1.00 50.59 97 SER A N 1
ATOM 790 C CA . SER A 1 97 ? 34.315 18.076 -3.907 1.00 50.59 97 SER A CA 1
ATOM 791 C C . SER A 1 97 ? 33.086 18.935 -3.559 1.00 50.59 97 SER A C 1
ATOM 793 O O . SER A 1 97 ? 32.218 18.499 -2.799 1.00 50.59 97 SER A O 1
ATOM 795 N N . SER A 1 98 ? 32.956 20.120 -4.167 1.00 54.66 98 SER A N 1
ATOM 796 C CA . SER A 1 98 ? 31.793 21.011 -4.032 1.00 54.66 98 SER A CA 1
ATOM 797 C C . SER A 1 98 ? 30.509 20.404 -4.613 1.00 54.66 98 SER A C 1
ATOM 799 O O . SER A 1 98 ? 29.418 20.662 -4.098 1.00 54.66 98 SER A O 1
ATOM 801 N N . ALA A 1 99 ? 30.621 19.519 -5.607 1.00 56.50 99 ALA A N 1
ATOM 802 C CA . ALA A 1 99 ? 29.496 18.772 -6.158 1.00 56.50 99 ALA A CA 1
ATOM 803 C C . ALA A 1 99 ? 28.858 17.834 -5.129 1.00 56.50 99 ALA A C 1
ATOM 805 O O . ALA A 1 99 ? 27.639 17.694 -5.060 1.00 56.50 99 ALA A O 1
ATOM 806 N N . ARG A 1 100 ? 29.665 17.233 -4.251 1.00 55.56 100 ARG A N 1
ATOM 807 C CA . ARG A 1 100 ? 29.188 16.304 -3.216 1.00 55.56 100 ARG A CA 1
ATOM 808 C C . ARG A 1 100 ? 28.362 17.006 -2.125 1.00 55.56 100 ARG A C 1
ATOM 810 O O . ARG A 1 100 ? 27.447 16.416 -1.558 1.00 55.56 100 ARG A O 1
ATOM 817 N N . ILE A 1 101 ? 28.638 18.282 -1.854 1.00 53.97 101 ILE A N 1
ATOM 818 C CA . ILE A 1 101 ? 27.881 19.098 -0.886 1.00 53.97 101 ILE A CA 1
ATOM 819 C C . ILE A 1 101 ? 26.583 19.632 -1.518 1.00 53.97 101 ILE A C 1
ATOM 821 O O . ILE A 1 101 ? 25.523 19.587 -0.896 1.00 53.97 101 ILE A O 1
ATOM 825 N N . ARG A 1 102 ? 26.622 20.057 -2.788 1.00 61.00 102 ARG A N 1
ATOM 826 C CA . ARG A 1 102 ? 25.423 20.507 -3.532 1.00 61.00 102 ARG A CA 1
ATOM 827 C C . ARG A 1 102 ? 24.364 19.405 -3.634 1.00 61.00 102 ARG A C 1
ATOM 829 O O . ARG A 1 102 ? 23.168 19.638 -3.470 1.00 61.00 102 ARG A O 1
ATOM 836 N N . THR A 1 103 ? 24.821 18.175 -3.823 1.00 62.56 103 THR A N 1
ATOM 837 C CA . THR A 1 103 ? 23.965 17.002 -4.034 1.00 62.56 103 THR A CA 1
ATOM 838 C C . THR A 1 103 ? 23.328 16.486 -2.749 1.00 62.56 103 THR A C 1
ATOM 840 O O . THR A 1 103 ? 22.188 16.019 -2.773 1.00 62.56 103 THR A O 1
ATOM 843 N N . THR A 1 104 ? 23.993 16.645 -1.602 1.00 65.88 104 THR A N 1
ATOM 844 C CA . THR A 1 104 ? 23.394 16.321 -0.300 1.00 65.88 104 THR A CA 1
ATOM 845 C C . THR A 1 104 ? 22.307 17.321 0.096 1.00 65.88 104 THR A C 1
ATOM 847 O O . THR A 1 104 ? 21.255 16.893 0.575 1.00 65.88 104 THR A O 1
ATOM 850 N N . ASN A 1 105 ? 22.496 18.619 -0.169 1.00 72.75 105 ASN A N 1
ATOM 851 C CA . ASN A 1 105 ? 21.491 19.653 0.106 1.00 72.75 105 ASN A CA 1
ATOM 852 C C . ASN A 1 105 ? 20.233 19.502 -0.761 1.00 72.75 105 ASN A C 1
ATOM 854 O O . ASN A 1 105 ? 19.122 19.502 -0.225 1.00 72.75 105 ASN A O 1
ATOM 858 N N . PHE A 1 106 ? 20.392 19.284 -2.072 1.00 73.62 106 PHE A N 1
ATOM 859 C CA . PHE A 1 106 ? 19.257 19.001 -2.955 1.00 73.62 106 PHE A CA 1
ATOM 860 C C . PHE A 1 106 ? 18.501 17.746 -2.511 1.00 73.62 106 PHE A C 1
ATOM 862 O O . PHE A 1 106 ? 17.282 17.781 -2.377 1.00 73.62 106 PHE A O 1
ATOM 869 N N . ARG A 1 107 ? 19.211 16.649 -2.202 1.00 74.06 107 ARG A N 1
ATOM 870 C CA . ARG A 1 107 ? 18.577 15.392 -1.776 1.00 74.06 107 ARG A CA 1
ATOM 871 C C . ARG A 1 107 ? 17.744 15.563 -0.507 1.00 74.06 107 ARG A C 1
ATOM 873 O O . ARG A 1 107 ? 16.629 15.052 -0.455 1.00 74.06 107 ARG A O 1
ATOM 880 N N . LYS A 1 108 ? 18.256 16.298 0.488 1.00 79.88 108 LYS A N 1
ATOM 881 C CA . LYS A 1 108 ? 17.521 16.613 1.725 1.00 79.88 108 LYS A CA 1
ATOM 882 C C . LYS A 1 108 ? 16.241 17.397 1.433 1.00 79.88 108 LYS A C 1
ATOM 884 O O . LYS A 1 108 ? 15.184 17.047 1.949 1.00 79.88 108 LYS A O 1
ATOM 889 N N . ARG A 1 109 ? 16.319 18.428 0.586 1.00 79.12 109 ARG A N 1
ATOM 890 C CA . ARG A 1 109 ? 15.166 19.279 0.259 1.00 79.12 109 ARG A CA 1
ATOM 891 C C . ARG A 1 109 ? 14.141 18.563 -0.618 1.00 79.12 109 ARG A C 1
ATOM 893 O O . ARG A 1 109 ? 12.954 18.642 -0.334 1.00 79.12 109 ARG A O 1
ATOM 900 N N . PHE A 1 110 ? 14.591 17.789 -1.603 1.00 78.00 110 PHE A N 1
ATOM 901 C CA . PHE A 1 110 ? 13.743 16.900 -2.395 1.00 78.00 110 PHE A CA 1
ATOM 902 C C . PHE A 1 110 ? 12.993 15.904 -1.505 1.00 78.00 110 PHE A C 1
ATOM 904 O O . PHE A 1 110 ? 11.777 15.780 -1.608 1.00 78.00 110 PHE A O 1
ATOM 911 N N . HIS A 1 111 ? 13.696 15.237 -0.582 1.00 77.25 111 HIS A N 1
ATOM 912 C CA . HIS A 1 111 ? 13.063 14.338 0.384 1.00 77.25 111 HIS A CA 1
ATOM 913 C C . HIS A 1 111 ? 12.047 15.051 1.266 1.00 77.25 111 HIS A C 1
ATOM 915 O O . HIS A 1 111 ? 10.943 14.541 1.429 1.00 77.25 111 HIS A O 1
ATOM 921 N N . TYR A 1 112 ? 12.377 16.235 1.776 1.00 81.44 112 TYR A N 1
ATOM 922 C CA . TYR A 1 112 ? 11.433 17.028 2.554 1.00 81.44 112 TYR A CA 1
ATOM 923 C C . TYR A 1 112 ? 10.163 17.345 1.755 1.00 81.44 112 TYR A C 1
ATOM 925 O O . TYR A 1 112 ? 9.071 17.110 2.250 1.00 81.44 112 TYR A O 1
ATOM 933 N N . ILE A 1 113 ? 10.283 17.817 0.513 1.00 77.75 113 ILE A N 1
ATOM 934 C CA . ILE A 1 113 ? 9.126 18.188 -0.320 1.00 77.75 113 ILE A CA 1
ATOM 935 C C . ILE A 1 113 ? 8.238 16.974 -0.607 1.00 77.75 113 ILE A C 1
ATOM 937 O O . ILE A 1 113 ? 7.022 17.048 -0.474 1.00 77.75 113 ILE A O 1
ATOM 941 N N . ILE A 1 114 ? 8.846 15.849 -0.977 1.00 73.25 114 ILE A N 1
ATOM 942 C CA . ILE A 1 114 ? 8.126 14.647 -1.404 1.00 73.25 114 ILE A CA 1
ATOM 943 C C . ILE A 1 114 ? 7.433 13.921 -0.241 1.00 73.25 114 ILE A C 1
ATOM 945 O O . ILE A 1 114 ? 6.357 13.353 -0.423 1.00 73.25 114 ILE A O 1
ATOM 949 N N . TRP A 1 115 ? 8.044 13.914 0.946 1.00 73.75 115 TRP A N 1
ATOM 950 C CA . TRP A 1 115 ? 7.549 13.156 2.101 1.00 73.75 115 TRP A CA 1
ATOM 951 C C . TRP A 1 115 ? 6.817 14.019 3.135 1.00 73.75 115 TRP A C 1
ATOM 953 O O . TRP A 1 115 ? 6.386 13.509 4.170 1.00 73.75 115 TRP A O 1
ATOM 963 N N . ASN A 1 116 ? 6.635 15.315 2.871 1.00 75.25 116 ASN A N 1
ATOM 964 C CA . ASN A 1 116 ? 5.885 16.193 3.758 1.00 75.25 116 ASN A CA 1
ATOM 965 C C . ASN A 1 116 ? 4.375 16.038 3.536 1.00 75.25 116 ASN A C 1
ATOM 967 O O . ASN A 1 116 ? 3.789 16.627 2.632 1.00 75.25 116 ASN A O 1
ATOM 971 N N . SER A 1 117 ? 3.737 15.286 4.434 1.00 65.50 117 SER A N 1
ATOM 972 C CA . SER A 1 117 ? 2.295 15.019 4.425 1.00 65.50 117 SER A CA 1
ATOM 973 C C . SER A 1 117 ? 1.411 16.244 4.693 1.00 65.50 117 SER A C 1
ATOM 975 O O . SER A 1 117 ? 0.192 16.115 4.668 1.00 65.50 117 SER A O 1
ATOM 977 N N . LYS A 1 118 ? 1.999 17.401 5.024 1.00 70.12 118 LYS A N 1
ATOM 978 C CA . LYS A 1 118 ? 1.280 18.654 5.293 1.00 70.12 118 LYS A CA 1
ATOM 979 C C . LYS A 1 118 ? 1.261 19.600 4.094 1.00 70.12 118 LYS A C 1
ATOM 981 O O . LYS A 1 118 ? 0.608 20.632 4.177 1.00 70.12 118 LYS A O 1
ATOM 986 N N . LEU A 1 119 ? 2.002 19.297 3.026 1.00 69.38 119 LEU A N 1
ATOM 987 C CA . LEU A 1 119 ? 1.986 20.119 1.822 1.00 69.38 119 LEU A CA 1
ATOM 988 C C . LEU A 1 119 ? 0.740 19.809 1.004 1.00 69.38 119 LEU A C 1
ATOM 990 O O . LEU A 1 119 ? 0.496 18.662 0.627 1.00 69.38 119 LEU A O 1
ATOM 994 N N . GLU A 1 120 ? -0.023 20.850 0.694 1.00 69.62 120 GLU A N 1
ATOM 995 C CA . GLU A 1 120 ? -1.078 20.747 -0.301 1.00 69.62 120 GLU A CA 1
ATOM 996 C C . GLU A 1 120 ? -0.480 20.621 -1.713 1.00 69.62 120 GLU A C 1
ATOM 998 O O . GLU A 1 120 ? 0.645 21.074 -1.955 1.00 69.62 120 GLU A O 1
ATOM 1003 N N . PRO A 1 121 ? -1.219 20.054 -2.687 1.00 66.06 121 PRO A N 1
ATOM 1004 C CA . PRO A 1 121 ? -0.718 19.859 -4.051 1.00 66.06 121 PRO A CA 1
ATOM 1005 C C . PRO A 1 121 ? -0.152 21.128 -4.704 1.00 66.06 121 PRO A C 1
ATOM 1007 O O . PRO A 1 121 ? 0.833 21.068 -5.438 1.00 66.06 121 PRO A O 1
ATOM 1010 N N . HIS A 1 122 ? -0.753 22.285 -4.422 1.00 67.25 122 HIS A N 1
ATOM 1011 C CA . HIS A 1 122 ? -0.300 23.573 -4.942 1.00 67.25 122 HIS A CA 1
ATOM 1012 C C . HIS A 1 122 ? 0.991 24.072 -4.268 1.00 67.25 122 HIS A C 1
ATOM 1014 O O . HIS A 1 122 ? 1.854 24.653 -4.929 1.00 67.25 122 HIS A O 1
ATOM 1020 N N . ASP A 1 123 ? 1.164 23.812 -2.971 1.00 76.44 123 ASP A N 1
ATOM 1021 C CA . ASP A 1 123 ? 2.377 24.195 -2.245 1.00 76.44 123 ASP A CA 1
ATOM 1022 C C . ASP A 1 123 ? 3.551 23.279 -2.588 1.00 76.44 123 ASP A C 1
ATOM 1024 O O . ASP A 1 123 ? 4.699 23.726 -2.622 1.00 76.44 123 ASP A O 1
ATOM 1028 N N . LEU A 1 124 ? 3.266 22.015 -2.912 1.00 72.94 124 LEU A N 1
ATOM 1029 C CA . LEU A 1 124 ? 4.255 21.065 -3.408 1.00 72.94 124 LEU A CA 1
ATOM 1030 C C . LEU A 1 124 ? 4.892 21.547 -4.716 1.00 72.94 124 LEU A C 1
ATOM 1032 O O . LEU A 1 124 ? 6.114 21.493 -4.843 1.00 72.94 124 LEU A O 1
ATOM 1036 N N . ASP A 1 125 ? 4.098 22.066 -5.657 1.00 70.69 125 ASP A N 1
ATOM 1037 C CA . ASP A 1 125 ? 4.623 22.581 -6.927 1.00 70.69 125 ASP A CA 1
ATOM 1038 C C . ASP A 1 125 ? 5.517 23.809 -6.712 1.00 70.69 125 ASP A C 1
ATOM 1040 O O . ASP A 1 125 ? 6.647 23.860 -7.197 1.00 70.69 125 ASP A O 1
ATOM 1044 N N . LYS A 1 126 ? 5.079 24.757 -5.876 1.00 79.62 126 LYS A N 1
ATOM 1045 C CA . LYS A 1 126 ? 5.898 25.923 -5.508 1.00 79.62 126 LYS A CA 1
ATOM 1046 C C . LYS A 1 126 ? 7.203 25.523 -4.829 1.00 79.62 126 LYS A C 1
ATOM 1048 O O . LYS A 1 126 ? 8.265 26.051 -5.166 1.00 79.62 126 LYS A O 1
ATOM 1053 N N . ALA A 1 127 ? 7.139 24.592 -3.879 1.00 79.69 127 ALA A N 1
ATOM 1054 C CA . ALA A 1 127 ? 8.314 24.111 -3.167 1.00 79.69 127 ALA A CA 1
ATOM 1055 C C . ALA A 1 127 ? 9.276 23.372 -4.110 1.00 79.69 127 ALA A C 1
ATOM 1057 O O . ALA A 1 127 ? 10.493 23.557 -4.018 1.00 79.69 127 ALA A O 1
ATOM 1058 N N . TRP A 1 128 ? 8.745 22.589 -5.053 1.00 78.25 128 TRP A N 1
ATOM 1059 C CA . TRP A 1 128 ? 9.527 21.894 -6.069 1.00 78.25 128 TRP A CA 1
ATOM 1060 C C . TRP A 1 128 ? 10.201 22.852 -7.052 1.00 78.25 128 TRP A C 1
ATOM 1062 O O . TRP A 1 128 ? 11.412 22.761 -7.255 1.00 78.25 128 TRP A O 1
ATOM 1072 N N . GLN A 1 129 ? 9.460 23.820 -7.591 1.00 76.44 129 GLN A N 1
ATOM 1073 C CA . GLN A 1 129 ? 10.002 24.859 -8.468 1.00 76.44 129 GLN A CA 1
ATOM 1074 C C . GLN A 1 129 ? 11.095 25.672 -7.780 1.00 76.44 129 GLN A C 1
ATOM 1076 O O . GLN A 1 129 ? 12.160 25.898 -8.351 1.00 76.44 129 GLN A O 1
ATOM 1081 N N . SER A 1 130 ? 10.881 26.046 -6.517 1.00 82.81 130 SER A N 1
ATOM 1082 C CA . SER A 1 130 ? 11.905 26.700 -5.700 1.00 82.81 130 SER A CA 1
ATOM 1083 C C . SER A 1 130 ? 13.153 25.823 -5.539 1.00 82.81 130 SER A C 1
ATOM 1085 O O . SER A 1 130 ? 14.270 26.320 -5.680 1.00 82.81 130 SER A O 1
ATOM 1087 N N . CYS A 1 131 ? 12.980 24.521 -5.295 1.00 80.62 131 CYS A N 1
ATOM 1088 C CA . CYS A 1 131 ? 14.086 23.573 -5.160 1.00 80.62 131 CYS A CA 1
ATOM 1089 C C . CYS A 1 131 ? 14.906 23.443 -6.454 1.00 80.62 131 CYS A C 1
ATOM 1091 O O . CYS A 1 131 ? 16.135 23.428 -6.397 1.00 80.62 131 CYS A O 1
ATOM 1093 N N . LEU A 1 132 ? 14.245 23.377 -7.614 1.00 76.25 132 LEU A N 1
ATOM 1094 C CA . LEU A 1 132 ? 14.911 23.333 -8.920 1.00 76.25 132 LEU A CA 1
ATOM 1095 C C . LEU A 1 132 ? 15.606 24.652 -9.256 1.00 76.25 132 LEU A C 1
ATOM 1097 O O . LEU A 1 132 ? 16.738 24.645 -9.731 1.00 76.25 132 LEU A O 1
ATOM 1101 N N . TYR A 1 133 ? 14.958 25.783 -8.980 1.00 77.00 133 TYR A N 1
ATOM 1102 C CA . TYR A 1 133 ? 15.525 27.105 -9.220 1.00 77.00 133 TYR A CA 1
ATOM 1103 C C . TYR A 1 133 ? 16.811 27.335 -8.415 1.00 77.00 133 TYR A C 1
ATOM 1105 O O . TYR A 1 133 ? 17.811 27.809 -8.952 1.00 77.00 133 TYR A O 1
ATOM 1113 N N . GLU A 1 134 ? 16.818 26.963 -7.133 1.00 75.75 134 GLU A N 1
ATOM 1114 C CA . GLU A 1 134 ? 18.022 27.043 -6.303 1.00 75.75 134 GLU A CA 1
ATOM 1115 C C . GLU A 1 134 ? 19.120 26.085 -6.766 1.00 75.75 134 GLU A C 1
ATOM 1117 O O . GLU A 1 134 ? 20.295 26.450 -6.725 1.00 75.75 134 GLU A O 1
ATOM 1122 N N . PHE A 1 135 ? 18.751 24.887 -7.227 1.00 73.38 135 PHE A N 1
ATOM 1123 C CA . PHE A 1 135 ? 19.703 23.948 -7.808 1.00 73.38 135 PHE A CA 1
ATOM 1124 C C . PHE A 1 135 ? 20.348 24.531 -9.075 1.00 73.38 135 PHE A C 1
ATOM 1126 O O . PHE A 1 135 ? 21.570 24.537 -9.184 1.00 73.38 135 PHE A O 1
ATOM 1133 N N . ASN A 1 136 ? 19.552 25.129 -9.967 1.00 69.69 136 ASN A N 1
ATOM 1134 C CA . ASN A 1 136 ? 20.031 25.772 -11.193 1.00 69.69 136 ASN A CA 1
ATOM 1135 C C . ASN A 1 136 ? 20.972 26.950 -10.949 1.00 69.69 136 ASN A C 1
ATOM 1137 O O . ASN A 1 136 ? 21.942 27.106 -11.677 1.00 69.69 136 ASN A O 1
ATOM 1141 N N . LYS A 1 137 ? 20.753 27.751 -9.900 1.00 70.94 137 LYS A N 1
ATOM 1142 C CA . LYS A 1 137 ? 21.690 28.831 -9.533 1.00 70.94 137 LYS A CA 1
ATOM 1143 C C . LYS A 1 137 ? 23.092 28.343 -9.175 1.00 70.94 137 LYS A C 1
ATOM 1145 O O . LYS A 1 137 ? 24.025 29.138 -9.132 1.00 70.94 137 LYS A O 1
ATOM 1150 N N . GLN A 1 138 ? 23.222 27.072 -8.815 1.00 64.31 138 GLN A N 1
ATOM 1151 C CA . GLN A 1 138 ? 24.463 26.483 -8.322 1.00 64.31 138 GLN A CA 1
ATOM 1152 C C . GLN A 1 138 ? 25.176 25.641 -9.388 1.00 64.31 138 GLN A C 1
ATOM 1154 O O . GLN A 1 138 ? 26.212 25.040 -9.090 1.00 64.31 138 GLN A O 1
ATOM 1159 N N . VAL A 1 139 ? 24.622 25.581 -10.599 1.00 62.50 139 VAL A N 1
ATOM 1160 C CA . VAL A 1 139 ? 25.081 24.781 -11.735 1.00 62.50 139 VAL A CA 1
ATOM 1161 C C . VAL A 1 139 ? 25.502 25.747 -12.859 1.00 62.50 139 VAL A C 1
ATOM 1163 O O . VAL A 1 139 ? 24.911 26.816 -12.988 1.00 62.50 139 VAL A O 1
ATOM 1166 N N . ASP A 1 140 ? 26.576 25.435 -13.598 1.00 61.94 140 ASP A N 1
ATOM 1167 C CA . ASP A 1 140 ? 27.072 26.287 -14.697 1.00 61.94 140 ASP A CA 1
ATOM 1168 C C . ASP A 1 140 ? 26.009 26.370 -15.814 1.00 61.94 140 ASP A C 1
ATOM 1170 O O . ASP A 1 140 ? 25.238 25.429 -16.008 1.00 61.94 140 ASP A O 1
ATOM 1174 N N . GLU A 1 141 ? 25.957 27.465 -16.580 1.00 57.91 141 GLU A N 1
ATOM 1175 C CA . GLU A 1 141 ? 24.939 27.673 -17.633 1.00 57.91 141 GLU A CA 1
ATOM 1176 C C . GLU A 1 141 ? 24.954 26.562 -18.702 1.00 57.91 141 GLU A C 1
ATOM 1178 O O . GLU A 1 141 ? 23.954 26.305 -19.373 1.00 57.91 141 GLU A O 1
ATOM 1183 N N . ARG A 1 142 ? 26.078 25.851 -18.830 1.00 55.16 142 ARG A N 1
ATOM 1184 C CA . ARG A 1 142 ? 26.259 24.710 -19.740 1.00 55.16 142 ARG A CA 1
ATOM 1185 C C . ARG A 1 142 ? 25.534 23.431 -19.298 1.00 55.16 142 ARG A C 1
ATOM 1187 O O . ARG A 1 142 ? 25.361 22.528 -20.111 1.00 55.16 142 ARG A O 1
ATOM 1194 N N . ASP A 1 143 ? 25.053 23.380 -18.058 1.00 60.53 143 ASP A N 1
ATOM 1195 C CA . ASP A 1 143 ? 24.461 22.197 -17.423 1.00 60.53 143 ASP A CA 1
ATOM 1196 C C . ASP A 1 143 ? 22.965 22.377 -17.078 1.00 60.53 143 ASP A C 1
ATOM 1198 O O . ASP A 1 143 ? 22.371 21.565 -16.366 1.00 60.53 143 ASP A O 1
ATOM 1202 N N . VAL A 1 144 ? 22.315 23.416 -17.619 1.00 59.38 144 VAL A N 1
ATOM 1203 C CA . VAL A 1 144 ? 20.885 23.747 -17.409 1.00 59.38 144 VAL A CA 1
ATOM 1204 C C . VAL A 1 144 ? 19.940 22.582 -17.752 1.00 59.38 144 VAL A C 1
ATOM 1206 O O . VAL A 1 144 ? 18.902 22.400 -17.109 1.00 59.38 144 VAL A O 1
ATOM 1209 N N . TRP A 1 145 ? 20.334 21.720 -18.693 1.00 61.47 145 TRP A N 1
ATOM 1210 C CA . TRP A 1 145 ? 19.590 20.517 -19.081 1.00 61.47 145 TRP A CA 1
ATOM 1211 C C . TRP A 1 145 ? 19.399 19.514 -17.923 1.00 61.47 145 TRP A C 1
ATOM 1213 O O 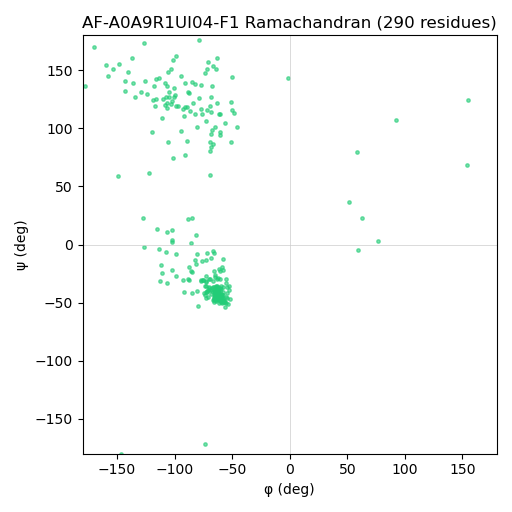. TRP A 1 145 ? 18.455 18.716 -17.937 1.00 61.47 145 TRP A O 1
ATOM 1223 N N . VAL A 1 146 ? 20.250 19.554 -16.888 1.00 62.69 146 VAL A N 1
ATOM 1224 C CA . VAL A 1 146 ? 20.148 18.691 -15.699 1.00 62.69 146 VAL A CA 1
ATOM 1225 C C . VAL A 1 146 ? 18.852 18.979 -14.942 1.00 62.69 146 VAL A C 1
ATOM 1227 O O . VAL A 1 146 ? 18.142 18.048 -14.559 1.00 62.69 146 VAL A O 1
ATOM 1230 N N . ALA A 1 147 ? 18.495 20.249 -14.751 1.00 62.84 147 ALA A N 1
ATOM 1231 C CA . ALA A 1 147 ? 17.259 20.600 -14.060 1.00 62.84 147 ALA A CA 1
ATOM 1232 C C . ALA A 1 147 ? 16.012 20.401 -14.915 1.00 62.84 147 ALA A C 1
ATOM 1234 O O . ALA A 1 147 ? 14.976 20.054 -14.359 1.00 62.84 147 ALA A O 1
ATOM 1235 N N . GLU A 1 148 ? 16.094 20.548 -16.237 1.00 64.94 148 GLU A N 1
ATOM 1236 C CA . GLU A 1 148 ? 14.996 20.154 -17.130 1.00 64.94 148 GLU A CA 1
ATOM 1237 C C . GLU A 1 148 ? 14.732 18.647 -17.011 1.00 64.94 148 GLU A C 1
ATOM 1239 O O . GLU A 1 148 ? 13.599 18.210 -16.790 1.00 64.94 148 GLU A O 1
ATOM 1244 N N . THR A 1 149 ? 15.800 17.846 -17.022 1.00 65.00 149 THR A N 1
ATOM 1245 C CA . THR A 1 149 ? 15.730 16.390 -16.846 1.00 65.00 149 THR A CA 1
ATOM 1246 C C . THR A 1 149 ? 15.153 16.011 -15.478 1.00 65.00 149 THR A C 1
ATOM 1248 O O . THR A 1 149 ? 14.297 15.128 -15.386 1.00 65.00 149 THR A O 1
ATOM 1251 N N . LEU A 1 150 ? 15.562 16.691 -14.402 1.00 65.50 150 LEU A N 1
ATOM 1252 C CA . LEU A 1 150 ? 15.016 16.470 -13.057 1.00 65.50 150 LEU A CA 1
ATOM 1253 C C . LEU A 1 150 ? 13.575 16.969 -12.926 1.00 65.50 150 LEU A C 1
ATOM 1255 O O . LEU A 1 150 ? 12.761 16.291 -12.302 1.00 65.50 150 LEU A O 1
ATOM 1259 N N . GLY A 1 151 ? 13.238 18.095 -13.554 1.00 63.22 151 GLY A N 1
ATOM 1260 C CA . GLY A 1 151 ? 11.895 18.664 -13.586 1.00 63.22 151 GLY A CA 1
ATOM 1261 C C . GLY A 1 151 ? 10.879 17.655 -14.097 1.00 63.22 151 GLY A C 1
ATOM 1262 O O . GLY A 1 151 ? 9.884 17.394 -13.424 1.00 63.22 151 GLY A O 1
ATOM 1263 N N . THR A 1 152 ? 11.186 16.957 -15.193 1.00 64.25 152 THR A N 1
ATOM 1264 C CA . THR A 1 152 ? 10.291 15.914 -15.730 1.00 64.25 152 THR A CA 1
ATOM 1265 C C . THR A 1 152 ? 9.988 14.769 -14.758 1.00 64.25 152 THR A C 1
ATOM 1267 O O . THR A 1 152 ? 8.983 14.084 -14.933 1.00 64.25 152 THR A O 1
ATOM 1270 N N . CYS A 1 153 ? 10.799 14.563 -13.714 1.00 63.50 153 CYS A N 1
ATOM 1271 C CA . CYS A 1 153 ? 10.618 13.439 -12.800 1.00 63.50 153 CYS A CA 1
ATOM 1272 C C . CYS A 1 153 ? 9.408 13.606 -11.862 1.00 63.50 153 CYS A C 1
ATOM 1274 O O . CYS A 1 153 ? 8.812 12.610 -11.458 1.00 63.50 153 CYS A O 1
ATOM 1276 N N . ILE A 1 154 ? 8.998 14.841 -11.551 1.00 59.00 154 ILE A N 1
ATOM 1277 C CA . ILE A 1 154 ? 7.739 15.114 -10.827 1.00 59.00 154 ILE A CA 1
ATOM 1278 C C . ILE A 1 154 ? 6.619 15.510 -11.803 1.00 59.00 154 ILE A C 1
ATOM 1280 O O . ILE A 1 154 ? 5.445 15.243 -11.542 1.00 59.00 154 ILE A O 1
ATOM 1284 N N . PHE A 1 155 ? 6.973 16.080 -12.962 1.00 54.81 155 PHE A N 1
ATOM 1285 C CA . PHE A 1 155 ? 6.029 16.801 -13.820 1.00 54.81 155 PHE A CA 1
ATOM 1286 C C . PHE A 1 155 ? 4.988 15.966 -14.584 1.00 54.81 155 PHE A C 1
ATOM 1288 O O . PHE A 1 155 ? 4.049 16.521 -15.149 1.00 54.81 155 PHE A O 1
ATOM 1295 N N . GLN A 1 156 ? 5.067 14.635 -14.561 1.00 50.47 156 GLN A N 1
ATOM 1296 C CA . GLN A 1 156 ? 4.104 13.777 -15.264 1.00 50.47 156 GLN A CA 1
ATOM 1297 C C . GLN A 1 156 ? 2.813 13.457 -14.485 1.00 50.47 156 GLN A C 1
ATOM 1299 O O . GLN A 1 156 ? 2.159 12.478 -14.813 1.00 50.47 156 GLN A O 1
ATOM 1304 N N . GLY A 1 157 ? 2.388 14.262 -13.501 1.00 50.94 157 GLY A N 1
ATOM 1305 C CA . GLY A 1 157 ? 1.046 14.123 -12.904 1.00 50.94 157 GLY A CA 1
ATOM 1306 C C . GLY A 1 157 ? 0.916 14.629 -11.472 1.00 50.94 157 GLY A C 1
ATOM 1307 O O . GLY A 1 157 ? 0.681 13.845 -10.559 1.00 50.94 157 GLY A O 1
ATOM 1308 N N . HIS A 1 158 ? 1.018 15.944 -11.285 1.00 53.50 158 HIS A N 1
ATOM 1309 C CA . HIS A 1 158 ? 1.066 16.626 -9.982 1.00 53.50 158 HIS A CA 1
ATOM 1310 C C . HIS A 1 158 ? -0.114 16.318 -9.047 1.00 53.50 158 HIS A C 1
ATOM 1312 O O . H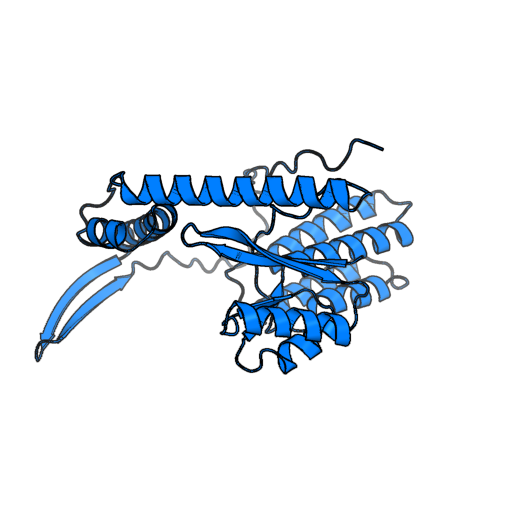IS A 1 158 ? 0.060 16.243 -7.835 1.00 53.50 158 HIS A O 1
ATOM 1318 N N . ALA A 1 159 ? -1.310 16.088 -9.594 1.00 48.59 159 ALA A N 1
ATOM 1319 C CA . ALA A 1 159 ? -2.498 15.746 -8.808 1.00 48.59 159 ALA A CA 1
ATOM 1320 C C . ALA A 1 159 ? -2.546 14.262 -8.404 1.00 48.59 159 ALA A C 1
ATOM 1322 O O . ALA A 1 159 ? -3.420 13.850 -7.641 1.00 48.59 159 ALA A O 1
ATOM 1323 N N . ASN A 1 160 ? -1.628 13.454 -8.939 1.00 51.47 160 ASN A N 1
ATOM 1324 C CA . ASN A 1 160 ? -1.701 12.010 -8.895 1.00 51.47 160 ASN A CA 1
ATOM 1325 C C . ASN A 1 160 ? -0.715 11.368 -7.912 1.00 51.47 160 ASN A C 1
ATOM 1327 O O . ASN A 1 160 ? -0.565 10.166 -7.958 1.00 51.47 160 ASN A O 1
ATOM 1331 N N . VAL A 1 161 ? -0.033 12.081 -7.022 1.00 52.81 161 VAL A N 1
ATOM 1332 C CA . VAL A 1 161 ? 1.111 11.510 -6.283 1.00 52.81 161 VAL A CA 1
ATOM 1333 C C . VAL A 1 161 ? 0.724 11.052 -4.868 1.00 52.81 161 VAL A C 1
ATOM 1335 O O . VAL A 1 161 ? 0.116 11.815 -4.126 1.00 52.81 161 VAL A O 1
ATOM 1338 N N . TRP A 1 162 ? 1.057 9.809 -4.488 1.00 56.50 162 TRP A N 1
ATOM 1339 C CA . TRP A 1 162 ? 0.754 9.232 -3.161 1.00 56.50 162 TRP A CA 1
ATOM 1340 C C . TRP A 1 162 ? 1.939 8.454 -2.571 1.00 56.50 162 TRP A C 1
ATOM 1342 O O . TRP A 1 162 ? 2.627 7.712 -3.282 1.00 56.50 162 TRP A O 1
ATOM 1352 N N . SER A 1 163 ? 2.175 8.609 -1.263 1.00 56.81 163 SER A N 1
ATOM 1353 C CA . SER A 1 163 ? 3.298 8.003 -0.542 1.00 56.81 163 SER A CA 1
ATOM 1354 C C . SER A 1 163 ? 2.920 6.759 0.248 1.00 56.81 163 SER A C 1
ATOM 1356 O O . SER A 1 163 ? 1.921 6.721 0.963 1.00 56.81 163 SER A O 1
ATOM 1358 N N . TYR A 1 164 ? 3.759 5.730 0.121 1.00 56.62 164 TYR A N 1
ATOM 1359 C CA . TYR A 1 164 ? 3.770 4.589 1.022 1.00 56.62 164 TYR A CA 1
ATOM 1360 C C . TYR A 1 164 ? 5.129 3.872 0.980 1.00 56.62 164 TYR A C 1
ATOM 1362 O O . TYR A 1 164 ? 5.787 3.825 -0.063 1.00 56.62 164 TYR A O 1
ATOM 1370 N N . GLU A 1 165 ? 5.562 3.340 2.123 1.00 49.38 165 GLU A N 1
ATOM 1371 C CA . GLU A 1 165 ? 6.823 2.612 2.266 1.00 49.38 165 GLU A CA 1
ATOM 1372 C C . GLU A 1 165 ? 6.674 1.152 1.820 1.00 49.38 165 GLU A C 1
ATOM 1374 O O . GLU A 1 165 ? 6.043 0.3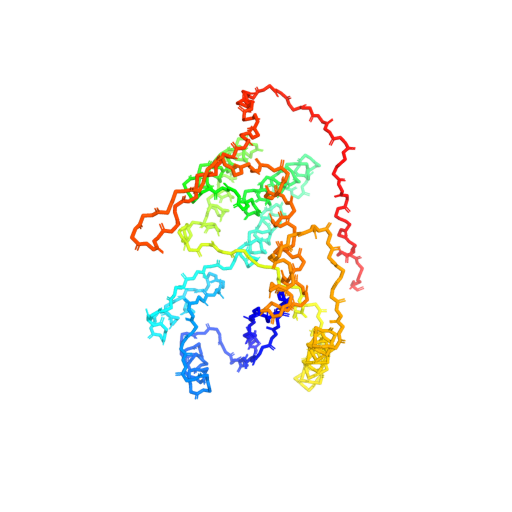40 2.493 1.00 49.38 165 GLU A O 1
ATOM 1379 N N . ASN A 1 166 ? 7.332 0.789 0.718 1.00 49.34 166 ASN A N 1
ATOM 1380 C CA . ASN A 1 166 ? 7.472 -0.600 0.281 1.00 49.34 166 ASN A CA 1
ATOM 1381 C C . ASN A 1 166 ? 8.904 -1.086 0.552 1.00 49.34 166 ASN A C 1
ATOM 1383 O O . ASN A 1 166 ? 9.771 -0.987 -0.312 1.00 49.34 166 ASN A O 1
ATOM 1387 N N . TYR A 1 167 ? 9.168 -1.620 1.749 1.00 49.47 167 TYR A N 1
ATOM 1388 C CA . TYR A 1 167 ? 10.487 -2.190 2.079 1.00 49.47 167 TYR A CA 1
ATOM 1389 C C . TYR A 1 167 ? 10.637 -3.665 1.653 1.00 49.47 167 TYR A C 1
ATOM 1391 O O . TYR A 1 167 ? 11.747 -4.150 1.458 1.00 49.47 167 TYR A O 1
ATOM 1399 N N . ILE A 1 168 ? 9.536 -4.406 1.486 1.00 49.00 168 ILE A N 1
ATOM 1400 C CA . ILE A 1 168 ? 9.599 -5.866 1.681 1.00 49.00 168 ILE A CA 1
ATOM 1401 C C . ILE A 1 168 ? 10.004 -6.686 0.438 1.00 49.00 168 ILE A C 1
ATOM 1403 O O . ILE A 1 168 ? 10.471 -7.807 0.608 1.00 49.00 168 ILE A O 1
ATOM 1407 N N . ILE A 1 169 ? 9.906 -6.170 -0.793 1.00 53.19 169 ILE A N 1
ATOM 1408 C CA . ILE A 1 169 ? 10.037 -7.032 -1.994 1.00 53.19 169 ILE A CA 1
ATOM 1409 C C . ILE A 1 169 ? 11.361 -6.853 -2.748 1.00 53.19 169 ILE A C 1
ATOM 1411 O O . ILE A 1 169 ? 11.892 -7.815 -3.293 1.00 53.19 169 ILE A O 1
ATOM 1415 N N . ASN A 1 170 ? 11.934 -5.648 -2.762 1.00 51.34 170 ASN A N 1
ATOM 1416 C CA . ASN A 1 170 ? 13.072 -5.364 -3.645 1.00 51.34 170 ASN A CA 1
ATOM 1417 C C . ASN A 1 170 ? 14.433 -5.835 -3.110 1.00 51.34 170 ASN A C 1
ATOM 1419 O O . ASN A 1 170 ? 15.364 -5.953 -3.897 1.00 51.34 170 ASN A O 1
ATOM 1423 N N . ASN A 1 171 ? 14.553 -6.124 -1.810 1.00 49.28 171 ASN A N 1
ATOM 1424 C CA . ASN A 1 171 ? 15.834 -6.490 -1.188 1.00 49.28 171 ASN A CA 1
ATOM 1425 C C . ASN A 1 171 ? 15.945 -7.977 -0.807 1.00 49.28 171 ASN A C 1
ATOM 1427 O O . ASN A 1 171 ? 17.001 -8.409 -0.357 1.00 49.28 171 ASN A O 1
ATOM 1431 N N . THR A 1 172 ? 14.869 -8.757 -0.940 1.00 51.91 172 THR A N 1
ATOM 1432 C CA . THR A 1 172 ? 14.782 -10.139 -0.424 1.00 51.91 172 THR A CA 1
ATOM 1433 C C . THR A 1 172 ? 14.732 -11.204 -1.516 1.00 51.91 172 THR A C 1
ATOM 1435 O O . THR A 1 172 ? 15.016 -12.366 -1.238 1.00 51.91 172 THR A O 1
ATOM 1438 N N . LEU A 1 173 ? 14.406 -10.829 -2.756 1.00 61.62 173 LEU A N 1
ATOM 1439 C CA . LEU A 1 173 ? 14.372 -11.747 -3.893 1.00 61.62 173 LEU A CA 1
ATOM 1440 C C . LEU A 1 173 ? 15.755 -11.787 -4.550 1.00 61.62 173 LEU A C 1
ATOM 1442 O O . LEU A 1 173 ? 16.062 -10.999 -5.443 1.00 61.62 173 LEU A O 1
ATOM 1446 N N . THR A 1 174 ? 16.612 -12.690 -4.076 1.00 55.12 174 THR A N 1
ATOM 1447 C CA . THR A 1 174 ? 17.933 -12.952 -4.655 1.00 55.12 174 THR A CA 1
ATOM 1448 C C . THR A 1 174 ? 17.886 -14.213 -5.517 1.00 55.12 174 THR A C 1
ATOM 1450 O O . THR A 1 174 ? 17.447 -15.272 -5.080 1.00 55.12 174 THR A O 1
ATOM 1453 N N . GLY A 1 175 ? 18.336 -14.118 -6.771 1.00 57.38 175 GLY A N 1
ATOM 1454 C CA . GLY A 1 175 ? 18.497 -15.290 -7.633 1.00 57.38 175 GLY A CA 1
ATOM 1455 C C . GLY A 1 175 ? 18.416 -14.970 -9.120 1.00 57.38 175 GLY A C 1
ATOM 1456 O O . GLY A 1 175 ? 17.421 -14.440 -9.603 1.00 57.38 175 GLY A O 1
ATOM 1457 N N . SER A 1 176 ? 19.453 -15.343 -9.866 1.00 65.38 176 SER A N 1
ATOM 1458 C CA . SER A 1 176 ? 19.508 -15.242 -11.331 1.00 65.38 176 SER A CA 1
ATOM 1459 C C . SER A 1 176 ? 18.697 -16.336 -12.045 1.00 65.38 176 SER A C 1
ATOM 1461 O O . SER A 1 176 ? 18.403 -16.204 -13.231 1.00 65.38 176 SER A O 1
ATOM 1463 N N . TYR A 1 177 ? 18.289 -17.392 -11.330 1.00 81.88 177 TYR A N 1
ATOM 1464 C CA . TYR A 1 177 ? 17.500 -18.506 -11.865 1.00 81.88 177 TYR A CA 1
ATOM 1465 C C . TYR A 1 177 ? 16.048 -18.456 -11.382 1.00 81.88 177 TYR A C 1
ATOM 1467 O O . TYR A 1 177 ? 15.795 -18.285 -10.189 1.00 81.88 177 TYR A O 1
ATOM 1475 N N . LEU A 1 178 ? 15.100 -18.704 -12.295 1.00 83.25 178 LEU A N 1
ATOM 1476 C CA . LEU A 1 178 ? 13.656 -18.706 -12.012 1.00 83.25 178 LEU A CA 1
ATOM 1477 C C . LEU A 1 178 ? 13.281 -19.611 -10.830 1.00 83.25 178 LEU A C 1
ATOM 1479 O O . LEU A 1 178 ? 12.440 -19.242 -10.021 1.00 83.25 178 LEU A O 1
ATOM 1483 N N . LEU A 1 179 ? 13.917 -20.778 -10.705 1.00 84.88 179 LEU A N 1
ATOM 1484 C CA . LEU A 1 179 ? 13.642 -21.705 -9.608 1.00 84.88 179 LEU A CA 1
ATOM 1485 C C . LEU A 1 179 ? 14.008 -21.108 -8.240 1.00 84.88 179 LEU A C 1
ATOM 1487 O O . LEU A 1 179 ? 13.207 -21.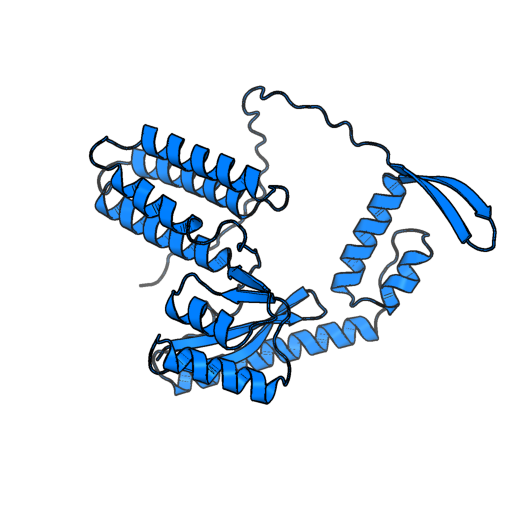167 -7.313 1.00 84.88 179 LEU A O 1
ATOM 1491 N N . ILE A 1 180 ? 15.191 -20.494 -8.130 1.00 85.12 180 ILE A N 1
ATOM 1492 C CA . ILE A 1 180 ? 15.649 -19.841 -6.893 1.00 85.12 180 ILE A CA 1
ATOM 1493 C C . ILE A 1 180 ? 14.750 -18.644 -6.575 1.00 85.12 180 ILE A C 1
ATOM 1495 O O . ILE A 1 180 ? 14.359 -18.444 -5.427 1.00 85.12 180 ILE A O 1
ATOM 1499 N N . PHE A 1 181 ? 14.360 -17.886 -7.601 1.00 85.12 181 PHE A N 1
ATOM 1500 C CA . PHE A 1 181 ? 13.395 -16.803 -7.460 1.00 85.12 181 PHE A CA 1
ATOM 1501 C C . PHE A 1 181 ? 12.051 -17.299 -6.903 1.00 85.12 181 PHE A C 1
ATOM 1503 O O . PHE A 1 181 ? 11.534 -16.715 -5.958 1.00 85.12 181 PHE A O 1
ATOM 1510 N N . LEU A 1 182 ? 11.492 -18.388 -7.439 1.00 86.31 182 LEU A N 1
ATOM 1511 C CA . LEU A 1 182 ? 10.212 -18.924 -6.965 1.00 86.31 182 LEU A CA 1
ATOM 1512 C C . LEU A 1 182 ? 10.307 -19.434 -5.524 1.00 86.31 182 LEU A C 1
ATOM 1514 O O . LEU A 1 182 ? 9.442 -19.113 -4.716 1.00 86.31 182 LEU A O 1
ATOM 1518 N N . MET A 1 183 ? 11.382 -20.146 -5.174 1.00 86.06 183 MET A N 1
ATOM 1519 C CA . MET A 1 183 ? 11.604 -20.622 -3.804 1.00 86.06 183 MET A CA 1
ATOM 1520 C C . MET A 1 183 ? 11.743 -19.467 -2.802 1.00 86.06 183 MET A C 1
ATOM 1522 O O . MET A 1 183 ? 11.137 -19.490 -1.730 1.00 86.06 183 MET A O 1
ATOM 1526 N N . THR A 1 184 ? 12.521 -18.436 -3.145 1.00 85.62 184 THR A N 1
ATOM 1527 C CA . THR A 1 184 ? 12.684 -17.252 -2.283 1.00 85.62 184 THR A CA 1
ATOM 1528 C C . THR A 1 184 ? 11.382 -16.464 -2.174 1.00 85.62 184 THR A C 1
ATOM 1530 O O . THR A 1 184 ? 10.999 -16.068 -1.073 1.00 85.62 184 THR A O 1
ATOM 1533 N N . PHE A 1 185 ? 10.651 -16.304 -3.281 1.00 85.56 185 PHE A N 1
ATOM 1534 C CA . PHE A 1 185 ? 9.343 -15.659 -3.295 1.00 85.56 185 PHE A CA 1
ATOM 1535 C C . PHE A 1 185 ? 8.340 -16.391 -2.400 1.00 85.56 185 PHE A C 1
ATOM 1537 O O . PHE A 1 185 ? 7.730 -15.760 -1.539 1.00 85.56 185 PHE A O 1
ATOM 1544 N N . GLU A 1 186 ? 8.208 -17.713 -2.520 1.00 87.62 186 GLU A N 1
ATOM 1545 C CA . GLU A 1 186 ? 7.324 -18.505 -1.658 1.00 87.62 186 GLU A CA 1
ATOM 1546 C C . GLU A 1 186 ? 7.672 -18.359 -0.173 1.00 87.62 186 GLU A C 1
ATOM 1548 O O . GLU A 1 186 ? 6.772 -18.140 0.642 1.00 87.62 186 GLU A O 1
ATOM 1553 N N . GLY A 1 187 ? 8.963 -18.387 0.174 1.00 88.06 187 GLY A N 1
ATOM 1554 C CA . GLY A 1 187 ? 9.424 -18.170 1.546 1.00 88.06 187 GLY A CA 1
ATOM 1555 C C . GLY A 1 187 ? 9.051 -16.786 2.093 1.00 88.06 187 GLY A C 1
ATOM 1556 O O . GLY A 1 187 ? 8.557 -16.671 3.220 1.00 88.06 187 GLY A O 1
ATOM 1557 N N . VAL A 1 188 ? 9.210 -15.730 1.286 1.00 85.50 188 VAL A N 1
ATOM 1558 C CA . VAL A 1 188 ? 8.787 -14.364 1.648 1.00 85.50 188 VAL A CA 1
ATOM 1559 C C . VAL A 1 188 ? 7.269 -14.295 1.835 1.00 85.50 188 VAL A C 1
ATOM 1561 O O . VAL A 1 188 ? 6.796 -13.715 2.817 1.00 85.50 188 VAL A O 1
ATOM 1564 N N . MET A 1 189 ? 6.493 -14.922 0.947 1.00 88.50 189 MET A N 1
ATOM 1565 C CA . MET A 1 189 ? 5.032 -14.959 1.046 1.00 88.50 189 MET A CA 1
ATOM 1566 C C . MET A 1 189 ? 4.555 -15.715 2.289 1.00 88.50 189 MET A C 1
ATOM 1568 O O . MET A 1 189 ? 3.625 -15.276 2.968 1.00 88.50 189 MET A O 1
ATOM 1572 N N . GLU A 1 190 ? 5.189 -16.837 2.628 1.00 91.06 190 GLU A N 1
ATOM 1573 C CA . GLU A 1 190 ? 4.876 -17.586 3.842 1.00 91.06 190 GLU A CA 1
ATOM 1574 C C . GLU A 1 190 ? 5.208 -16.776 5.100 1.00 91.06 190 GLU A C 1
ATOM 1576 O O . GLU A 1 190 ? 4.410 -16.730 6.039 1.00 91.06 190 GLU A O 1
ATOM 1581 N N . HIS A 1 191 ? 6.342 -16.072 5.104 1.00 88.69 191 HIS A N 1
ATOM 1582 C CA . HIS A 1 191 ? 6.705 -15.173 6.193 1.00 88.69 191 HIS A CA 1
ATOM 1583 C C . HIS A 1 191 ? 5.680 -14.047 6.383 1.00 88.69 191 HIS A C 1
ATOM 1585 O O . HIS A 1 191 ? 5.256 -13.792 7.512 1.00 88.69 191 HIS A O 1
ATOM 1591 N N . GLN A 1 192 ? 5.219 -13.420 5.296 1.00 88.06 192 GLN A N 1
ATOM 1592 C CA . GLN A 1 192 ? 4.158 -12.411 5.363 1.00 88.06 192 GLN A CA 1
ATOM 1593 C C . GLN A 1 192 ? 2.853 -12.992 5.929 1.00 88.06 192 GLN A C 1
ATOM 1595 O O . GLN A 1 192 ? 2.299 -12.418 6.868 1.00 88.06 192 GLN A O 1
ATOM 1600 N N . ARG A 1 193 ? 2.400 -14.158 5.439 1.00 90.94 193 ARG A N 1
ATOM 1601 C CA . ARG A 1 193 ? 1.183 -14.830 5.937 1.00 90.94 193 ARG A CA 1
ATOM 1602 C C . ARG A 1 193 ? 1.279 -15.181 7.420 1.00 90.94 193 ARG A C 1
ATOM 1604 O O . ARG A 1 193 ? 0.342 -14.931 8.175 1.00 90.94 193 ARG A O 1
ATOM 1611 N N . ARG A 1 194 ? 2.423 -15.711 7.860 1.00 92.56 194 ARG A N 1
ATOM 1612 C CA . ARG A 1 194 ? 2.669 -16.040 9.271 1.00 92.56 194 ARG A CA 1
ATOM 1613 C C . ARG A 1 194 ? 2.618 -14.793 10.146 1.00 92.56 194 ARG A C 1
ATOM 1615 O O . ARG A 1 194 ? 1.962 -14.796 11.183 1.00 92.56 194 ARG A O 1
ATOM 1622 N N . ASN A 1 195 ? 3.261 -13.711 9.713 1.00 90.62 195 ASN A N 1
ATOM 1623 C CA . ASN A 1 195 ? 3.231 -12.445 10.438 1.00 90.62 195 ASN A CA 1
ATOM 1624 C C . ASN A 1 195 ? 1.817 -11.873 10.530 1.00 90.62 195 ASN A C 1
ATOM 1626 O O . ASN A 1 195 ? 1.462 -11.331 11.576 1.00 90.62 195 ASN A O 1
ATOM 1630 N N . GLN A 1 196 ? 1.021 -11.964 9.464 1.00 91.31 196 GLN A N 1
ATOM 1631 C CA . GLN A 1 196 ? -0.377 -11.539 9.479 1.00 91.31 196 GLN A CA 1
ATOM 1632 C C . GLN A 1 196 ? -1.177 -12.355 10.501 1.00 91.31 196 GLN A C 1
ATOM 1634 O O . GLN A 1 196 ? -1.783 -11.767 11.393 1.00 91.31 196 GLN A O 1
ATOM 1639 N N . PHE A 1 197 ? -1.069 -13.686 10.453 1.00 93.88 197 PHE A N 1
ATOM 1640 C CA . PHE A 1 197 ? -1.738 -14.588 11.393 1.00 93.88 197 PHE A CA 1
ATOM 1641 C C . PHE A 1 197 ? -1.398 -14.272 12.856 1.00 93.88 197 PHE A C 1
ATOM 1643 O O . PHE A 1 197 ? -2.289 -14.185 13.695 1.00 93.88 197 PHE A O 1
ATOM 1650 N N . VAL A 1 198 ? -0.119 -14.038 13.169 1.00 94.19 198 VAL A N 1
ATOM 1651 C CA . VAL A 1 198 ? 0.306 -13.660 14.527 1.00 94.19 198 VAL A CA 1
ATOM 1652 C C . VAL A 1 198 ? -0.306 -12.320 14.955 1.00 94.19 198 VAL A C 1
ATOM 1654 O O . VAL A 1 198 ? -0.737 -12.182 16.100 1.00 94.19 198 VAL A O 1
ATOM 1657 N N . ASN A 1 199 ? -0.393 -11.330 14.059 1.00 92.94 199 ASN A N 1
ATOM 1658 C CA . ASN A 1 199 ? -1.013 -10.041 14.388 1.00 92.94 199 ASN A CA 1
ATOM 1659 C C . ASN A 1 199 ? -2.532 -10.171 14.600 1.00 92.94 199 ASN A C 1
ATOM 1661 O O . ASN A 1 199 ? -3.073 -9.530 15.506 1.00 92.94 199 ASN A O 1
ATOM 1665 N N . ASP A 1 200 ? -3.208 -10.995 13.794 1.00 94.38 200 ASP A N 1
ATOM 1666 C CA . ASP A 1 200 ? -4.636 -11.300 13.936 1.00 94.38 200 ASP A CA 1
ATOM 1667 C C . ASP A 1 200 ? -4.905 -12.017 15.262 1.00 94.38 200 ASP A C 1
ATOM 1669 O O . ASP A 1 200 ? -5.750 -11.579 16.043 1.00 94.38 200 ASP A O 1
ATOM 1673 N N . PHE A 1 201 ? -4.116 -13.050 15.573 1.00 95.00 201 PHE A N 1
ATOM 1674 C CA . PHE A 1 201 ? -4.202 -13.783 16.833 1.00 95.00 201 PHE A CA 1
ATOM 1675 C C . PHE A 1 201 ? -4.007 -12.859 18.039 1.00 95.00 201 PHE A C 1
ATOM 1677 O O . PHE A 1 201 ? -4.834 -12.846 18.951 1.00 95.00 201 PHE A O 1
ATOM 1684 N N . ASN A 1 202 ? -2.961 -12.029 18.032 1.00 92.62 202 ASN A N 1
ATOM 1685 C CA . ASN A 1 202 ? -2.697 -11.084 19.118 1.00 92.62 202 ASN A CA 1
ATOM 1686 C C . ASN A 1 202 ? -3.818 -10.050 19.262 1.00 92.62 202 ASN A C 1
ATOM 1688 O O . ASN A 1 202 ? -4.175 -9.674 20.377 1.00 92.62 202 ASN A O 1
ATOM 1692 N N . THR A 1 203 ? -4.388 -9.591 18.147 1.00 92.75 203 THR A N 1
ATOM 1693 C CA . THR A 1 203 ? -5.520 -8.658 18.157 1.00 92.75 203 THR A CA 1
ATOM 1694 C C . THR A 1 203 ? -6.755 -9.291 18.788 1.00 92.75 203 THR A C 1
ATOM 1696 O O . THR A 1 203 ? -7.392 -8.641 19.612 1.00 92.75 203 THR A O 1
ATOM 1699 N N . ALA A 1 204 ? -7.066 -10.538 18.427 1.00 91.88 204 ALA A N 1
ATOM 1700 C CA . ALA A 1 204 ? -8.275 -11.233 18.858 1.00 91.88 204 ALA A CA 1
ATOM 1701 C C . ALA A 1 204 ? -8.211 -11.751 20.305 1.00 91.88 204 ALA A C 1
ATOM 1703 O O . ALA A 1 204 ? -9.242 -11.839 20.966 1.00 91.88 204 ALA A O 1
ATOM 1704 N N . THR A 1 205 ? -7.023 -12.116 20.794 1.00 92.25 205 THR A N 1
ATOM 1705 C CA . THR A 1 205 ? -6.874 -12.817 22.085 1.00 92.25 205 THR A CA 1
ATOM 1706 C C . THR A 1 205 ? -6.404 -11.934 23.233 1.00 92.25 205 THR A C 1
ATOM 1708 O O . THR A 1 205 ? -6.629 -12.271 24.393 1.00 92.25 205 THR A O 1
ATOM 1711 N N . THR A 1 206 ? -5.755 -10.806 22.946 1.00 91.75 206 THR A N 1
ATOM 1712 C CA . THR A 1 206 ? -5.245 -9.910 23.992 1.00 91.75 206 THR A CA 1
ATOM 1713 C C . THR A 1 206 ? -6.167 -8.713 24.181 1.00 91.75 206 THR A C 1
ATOM 1715 O O . THR A 1 206 ? -6.874 -8.317 23.260 1.00 91.75 206 THR A O 1
ATOM 1718 N N . VAL A 1 207 ? -6.109 -8.055 25.337 1.00 89.62 207 VAL A N 1
ATOM 1719 C CA . VAL A 1 207 ? -6.791 -6.771 25.576 1.00 89.62 207 VAL A CA 1
ATOM 1720 C C . VAL A 1 207 ? -5.744 -5.656 25.547 1.00 89.62 207 VAL A C 1
ATOM 1722 O O . VAL A 1 207 ? -4.686 -5.820 26.161 1.00 89.62 207 VAL A O 1
ATOM 1725 N N . PRO A 1 208 ? -5.953 -4.553 24.805 1.00 91.94 208 PRO A N 1
ATOM 1726 C CA . PRO A 1 208 ? -4.989 -3.466 24.810 1.00 91.94 208 PRO A CA 1
ATOM 1727 C C . PRO A 1 208 ? -5.034 -2.722 26.135 1.00 91.94 208 PRO A C 1
ATOM 1729 O O . PRO A 1 208 ? -6.071 -2.625 26.785 1.00 91.94 208 PRO A O 1
ATOM 1732 N N . ARG A 1 209 ? -3.895 -2.149 26.516 1.00 91.50 209 ARG A N 1
ATOM 1733 C CA . ARG A 1 209 ? -3.853 -1.205 27.625 1.00 91.50 209 ARG A CA 1
ATOM 1734 C C . ARG A 1 209 ? -4.588 0.070 27.226 1.00 91.50 209 ARG A C 1
ATOM 1736 O O . ARG A 1 209 ? -4.237 0.679 26.216 1.00 91.50 209 ARG A O 1
ATOM 1743 N N . PHE A 1 210 ? -5.540 0.474 28.054 1.00 93.38 210 PHE A N 1
ATOM 1744 C CA . PHE A 1 210 ? -6.199 1.768 27.946 1.00 93.38 210 PHE A CA 1
ATOM 1745 C C . PHE A 1 210 ? -5.379 2.844 28.661 1.00 93.38 210 PHE A C 1
ATOM 1747 O O . PHE A 1 210 ? -4.778 2.562 29.705 1.00 93.38 210 PHE A O 1
ATOM 1754 N N . ILE A 1 211 ? -5.287 4.036 28.069 1.00 91.62 211 ILE A N 1
ATOM 1755 C CA . ILE A 1 211 ? -4.502 5.154 28.627 1.00 91.62 211 ILE A CA 1
ATOM 1756 C C . ILE A 1 211 ? -5.391 6.307 29.082 1.00 91.62 211 ILE A C 1
ATOM 1758 O O . ILE A 1 211 ? -5.049 6.969 30.058 1.00 91.62 211 ILE A O 1
ATOM 1762 N N . THR A 1 212 ? -6.530 6.510 28.423 1.00 85.69 212 THR A N 1
ATOM 1763 C CA . THR A 1 212 ? -7.552 7.467 28.847 1.00 85.69 212 THR A CA 1
ATOM 1764 C C . THR A 1 212 ? -8.677 6.768 29.609 1.00 85.69 212 THR A C 1
ATOM 1766 O O . THR A 1 212 ? -8.871 5.553 29.516 1.00 85.69 212 THR A O 1
ATOM 1769 N N . SER A 1 213 ? -9.462 7.554 30.345 1.00 84.69 213 SER A N 1
ATOM 1770 C CA . SER A 1 213 ? -10.723 7.100 30.954 1.00 84.69 213 SER A CA 1
ATOM 1771 C C . SER A 1 213 ? -11.890 7.118 29.956 1.00 84.69 213 SER A C 1
ATOM 1773 O O . SER A 1 213 ? -13.046 6.938 30.342 1.00 84.69 213 SER A O 1
ATOM 1775 N N . SER A 1 214 ? -11.605 7.367 28.675 1.00 83.94 214 SER A N 1
ATOM 1776 C CA . SER A 1 214 ? -12.605 7.552 27.638 1.00 83.94 214 SER A CA 1
ATOM 1777 C C . SER A 1 214 ? -13.387 6.269 27.340 1.00 83.94 214 SER A C 1
ATOM 1779 O O . SER A 1 214 ? -12.781 5.212 27.126 1.00 83.94 214 SER A O 1
ATOM 1781 N N . PRO A 1 215 ? -14.725 6.331 27.187 1.00 86.75 215 PRO A N 1
ATOM 1782 C CA . PRO A 1 215 ? -15.509 5.185 26.727 1.00 86.75 215 PRO A CA 1
ATOM 1783 C C . PRO A 1 215 ? -15.223 4.823 25.258 1.00 86.75 215 PRO A C 1
ATOM 1785 O O . PRO A 1 215 ? -15.624 3.749 24.799 1.00 86.75 215 PRO A O 1
ATOM 1788 N N . TYR A 1 216 ? -14.525 5.688 24.511 1.00 90.06 216 TYR A N 1
ATOM 1789 C CA . TYR A 1 216 ? -14.186 5.447 23.111 1.00 90.06 216 TYR A CA 1
ATOM 1790 C C . TYR A 1 216 ? -13.093 4.389 22.942 1.00 90.06 216 TYR A C 1
ATOM 1792 O O . TYR A 1 216 ? -13.147 3.636 21.970 1.00 90.06 216 TYR A O 1
ATOM 1800 N N . GLU A 1 217 ? -12.140 4.265 23.874 1.00 92.81 217 GLU A N 1
ATOM 1801 C CA . GLU A 1 217 ? -11.053 3.287 23.732 1.00 92.81 217 GLU A CA 1
ATOM 1802 C C . GLU A 1 217 ? -11.547 1.830 23.775 1.00 92.81 217 GLU A C 1
ATOM 1804 O O . GLU A 1 217 ? -11.202 1.066 22.866 1.00 92.81 217 GLU A O 1
ATOM 1809 N N . PRO A 1 218 ? -12.403 1.411 24.733 1.00 92.25 218 PRO A N 1
ATOM 1810 C CA . PRO A 1 218 ? -12.951 0.059 24.725 1.00 92.25 218 PRO A CA 1
ATOM 1811 C C . PRO A 1 218 ? -13.709 -0.265 23.437 1.00 92.25 218 PRO A C 1
ATOM 1813 O O . PRO A 1 218 ? -13.553 -1.359 22.893 1.00 92.25 218 PRO A O 1
ATOM 1816 N N . HIS A 1 219 ? -14.502 0.675 22.917 1.00 92.56 219 HIS A N 1
ATOM 1817 C CA . HIS A 1 219 ? -15.207 0.479 21.653 1.00 92.56 219 HIS A CA 1
ATOM 1818 C C . HIS A 1 219 ? -14.231 0.368 20.472 1.00 92.56 219 HIS A C 1
ATOM 1820 O O . HIS A 1 219 ? -14.292 -0.603 19.718 1.00 92.56 219 HIS A O 1
ATOM 1826 N N . ALA A 1 220 ? -13.277 1.295 20.358 1.00 92.94 220 ALA A N 1
ATOM 1827 C CA . ALA A 1 220 ? -12.259 1.288 19.312 1.00 92.94 220 ALA A CA 1
ATOM 1828 C C . ALA A 1 220 ? -11.429 -0.006 19.322 1.00 92.94 220 ALA A C 1
ATOM 1830 O O . ALA A 1 220 ? -11.106 -0.526 18.257 1.00 92.94 220 ALA A O 1
ATOM 1831 N N . SER A 1 221 ? -11.140 -0.567 20.501 1.00 93.12 221 SER A N 1
ATOM 1832 C CA . SER A 1 221 ? -10.381 -1.819 20.634 1.00 93.12 221 SER A CA 1
ATOM 1833 C C . SER A 1 221 ? -11.093 -3.049 20.067 1.00 93.12 221 SER A C 1
ATOM 1835 O O . SER A 1 221 ? -10.435 -4.028 19.727 1.00 93.12 221 SER A O 1
ATOM 1837 N N . LYS A 1 222 ? -12.428 -2.997 19.962 1.00 91.69 222 LYS A N 1
ATOM 1838 C CA . LYS A 1 222 ? -13.258 -4.063 19.385 1.00 91.69 222 LYS A CA 1
ATOM 1839 C C . LYS A 1 222 ? -13.438 -3.909 17.877 1.00 91.69 222 LYS A C 1
ATOM 1841 O O . LYS A 1 222 ? -13.626 -4.904 17.188 1.00 91.69 222 LYS A O 1
ATOM 1846 N N . VAL A 1 223 ? -13.418 -2.672 17.379 1.00 93.12 223 VAL A N 1
ATOM 1847 C CA . VAL A 1 223 ? -13.625 -2.356 15.957 1.00 93.12 223 VAL A CA 1
ATOM 1848 C C . VAL A 1 223 ? -12.324 -2.472 15.165 1.00 93.12 223 VAL A C 1
ATOM 1850 O O . VAL A 1 223 ? -12.322 -2.981 14.047 1.00 93.12 223 VAL A O 1
ATOM 1853 N N . TYR A 1 224 ? -11.213 -1.999 15.730 1.00 93.81 224 TYR A N 1
ATOM 1854 C CA . TYR A 1 224 ? -9.939 -1.897 15.030 1.00 93.81 224 TYR A CA 1
ATOM 1855 C C . TYR A 1 224 ? -8.966 -3.005 15.418 1.00 93.81 224 TYR A C 1
ATOM 1857 O O . TYR A 1 224 ? -8.941 -3.478 16.554 1.00 93.81 224 TYR A O 1
ATOM 1865 N N . THR A 1 225 ? -8.080 -3.362 14.485 1.00 94.31 225 THR A N 1
ATOM 1866 C CA . THR A 1 225 ? -6.933 -4.213 14.814 1.00 94.31 225 THR A CA 1
ATOM 1867 C C . THR A 1 225 ? -6.012 -3.530 15.812 1.00 94.31 225 THR A C 1
ATOM 1869 O O . THR A 1 225 ? -6.003 -2.304 15.934 1.00 94.31 225 THR A O 1
ATOM 1872 N N . ARG A 1 226 ? -5.164 -4.305 16.499 1.00 93.25 226 ARG A N 1
ATOM 1873 C CA . ARG A 1 226 ? -4.311 -3.766 17.563 1.00 93.25 226 ARG A CA 1
ATOM 1874 C C . ARG A 1 226 ? -3.453 -2.585 17.108 1.00 93.25 226 ARG A C 1
ATOM 1876 O O . ARG A 1 226 ? -3.315 -1.606 17.837 1.00 93.25 226 ARG A O 1
ATOM 1883 N N . LYS A 1 227 ? -2.880 -2.662 15.904 1.00 90.88 227 LYS A N 1
ATOM 1884 C CA . LYS A 1 227 ? -2.009 -1.603 15.380 1.00 90.88 227 LYS A CA 1
ATOM 1885 C C . LYS A 1 227 ? -2.782 -0.323 15.059 1.00 90.88 227 LYS A C 1
ATOM 1887 O O . LYS A 1 227 ? -2.269 0.763 15.321 1.00 90.88 227 LYS A O 1
ATOM 1892 N N . ILE A 1 228 ? -3.988 -0.454 14.505 1.00 92.69 228 ILE A N 1
ATOM 1893 C CA . ILE A 1 228 ? -4.857 0.683 14.186 1.00 92.69 228 ILE A CA 1
ATOM 1894 C C . ILE A 1 228 ? -5.438 1.284 15.467 1.00 92.69 228 ILE A C 1
ATOM 1896 O O . ILE A 1 228 ? -5.418 2.502 15.622 1.00 92.69 228 ILE A O 1
ATOM 1900 N N . PHE A 1 229 ? -5.840 0.448 16.428 1.00 94.56 229 PHE A N 1
ATOM 1901 C CA . PHE A 1 229 ? -6.302 0.884 17.743 1.00 94.56 229 PHE A CA 1
ATOM 1902 C C . PHE A 1 229 ? -5.307 1.837 18.410 1.00 94.56 229 PHE A C 1
ATOM 1904 O O . PHE A 1 229 ? -5.717 2.894 18.862 1.00 94.56 229 PHE A O 1
ATOM 1911 N N . TYR A 1 230 ? -4.005 1.531 18.419 1.00 93.44 230 TYR A N 1
ATOM 1912 C CA . TYR A 1 230 ? -3.019 2.427 19.037 1.00 93.44 230 TYR A CA 1
ATOM 1913 C C . TYR A 1 230 ? -2.884 3.788 18.338 1.00 93.44 230 TYR A C 1
ATOM 1915 O O . TYR A 1 230 ? -2.519 4.767 18.983 1.00 93.44 230 TYR A O 1
ATOM 1923 N N . GLN A 1 231 ? -3.186 3.881 17.039 1.00 92.38 231 GLN A N 1
ATOM 1924 C CA . GLN A 1 231 ? -3.243 5.176 16.351 1.00 92.38 231 GLN A CA 1
ATOM 1925 C C . GLN A 1 231 ? -4.485 5.949 16.780 1.00 92.38 231 GLN A C 1
ATOM 1927 O O . GLN A 1 231 ? -4.377 7.107 17.155 1.00 92.38 231 GLN A O 1
ATOM 1932 N N . VAL A 1 232 ? -5.638 5.282 16.819 1.00 92.75 232 VAL A N 1
ATOM 1933 C CA . VAL A 1 232 ? -6.892 5.883 17.292 1.00 92.75 232 VAL A CA 1
ATOM 1934 C C . VAL A 1 232 ? -6.786 6.308 18.760 1.00 92.75 232 VAL A C 1
ATOM 1936 O O . VAL A 1 232 ? -7.225 7.392 19.113 1.00 92.75 232 VAL A O 1
ATOM 1939 N N . GLN A 1 233 ? -6.151 5.501 19.610 1.00 94.19 233 GLN A N 1
ATOM 1940 C CA . GLN A 1 233 ? -5.905 5.814 21.018 1.00 94.19 233 GLN A CA 1
ATOM 1941 C C . GLN A 1 233 ? -5.049 7.074 21.175 1.00 94.19 233 GLN A C 1
ATOM 1943 O O . GLN A 1 233 ? -5.323 7.893 22.049 1.00 94.19 233 GLN A O 1
ATOM 1948 N N . LYS A 1 234 ? -4.040 7.258 20.315 1.00 92.06 234 LYS A N 1
ATOM 1949 C CA . LYS A 1 234 ? -3.246 8.487 20.295 1.00 92.06 234 LYS A CA 1
ATOM 1950 C C . LYS A 1 234 ? -4.111 9.700 19.950 1.00 92.06 234 LYS A C 1
ATOM 1952 O O . LYS A 1 234 ? -4.049 10.683 20.672 1.00 92.06 234 LYS A O 1
ATOM 1957 N N . GLU A 1 235 ? -4.947 9.606 18.918 1.00 91.19 235 GLU A N 1
ATOM 1958 C CA . GLU A 1 235 ? -5.863 10.694 18.541 1.00 91.19 235 GLU A CA 1
ATOM 1959 C C . GLU A 1 235 ? -6.883 11.000 19.654 1.00 91.19 235 GLU A C 1
ATOM 1961 O O . GLU A 1 235 ? -7.155 12.162 19.933 1.00 91.19 235 GLU A O 1
ATOM 1966 N N . ILE A 1 236 ? -7.409 9.979 20.345 1.00 89.81 236 ILE A N 1
ATOM 1967 C CA . ILE A 1 236 ? -8.302 10.156 21.507 1.00 89.81 236 ILE A CA 1
ATOM 1968 C C . ILE A 1 236 ? -7.573 10.886 22.642 1.00 89.81 236 ILE A C 1
ATOM 1970 O O . ILE A 1 236 ? -8.102 11.844 23.200 1.00 89.81 236 ILE A O 1
ATOM 1974 N N . SER A 1 237 ? -6.352 10.461 22.968 1.00 89.56 237 SER A N 1
ATOM 1975 C CA . SER A 1 237 ? -5.524 11.115 23.984 1.00 89.56 237 SER A CA 1
ATOM 1976 C C . SER A 1 237 ? -5.191 12.558 23.598 1.00 89.56 237 SER A C 1
ATOM 1978 O O . SER A 1 237 ? -5.246 13.456 24.435 1.00 89.56 237 SER A O 1
ATOM 1980 N N . ASP A 1 238 ? -4.844 12.810 22.337 1.00 86.50 238 ASP A N 1
ATOM 1981 C CA . ASP A 1 238 ? -4.557 14.158 21.847 1.00 86.50 238 ASP A CA 1
ATOM 1982 C C . ASP A 1 238 ? -5.821 15.031 21.908 1.00 86.50 238 ASP A C 1
ATOM 1984 O O . ASP A 1 238 ? -5.745 16.181 22.347 1.00 86.50 238 ASP A O 1
ATOM 1988 N N . PHE A 1 239 ? -6.991 14.479 21.574 1.00 83.00 239 PHE A N 1
ATOM 1989 C CA . PHE A 1 239 ? -8.285 15.146 21.710 1.00 83.00 239 PHE A CA 1
ATOM 1990 C C . PHE A 1 239 ? -8.592 15.526 23.163 1.00 83.00 239 PHE A C 1
ATOM 1992 O O . PHE A 1 239 ? -8.908 16.683 23.415 1.00 83.00 239 PHE A O 1
ATOM 1999 N N . GLU A 1 240 ? -8.437 14.624 24.137 1.00 78.62 240 GLU A N 1
ATOM 2000 C CA . GLU A 1 240 ? -8.676 14.950 25.557 1.00 78.62 240 GLU A CA 1
ATOM 2001 C C . GLU A 1 240 ? -7.755 16.065 26.082 1.00 78.62 240 GLU A C 1
ATOM 2003 O O . GLU A 1 240 ? -8.145 16.840 26.954 1.00 78.62 240 GLU A O 1
ATOM 2008 N N . ASN A 1 241 ? -6.542 16.184 25.534 1.00 76.56 241 ASN A N 1
ATOM 2009 C CA . ASN A 1 241 ? -5.582 17.216 25.932 1.00 76.56 241 ASN A CA 1
ATOM 2010 C C . ASN A 1 241 ? -5.785 18.564 25.219 1.00 76.56 241 ASN A C 1
ATOM 2012 O O . ASN A 1 241 ? -5.322 19.601 25.707 1.00 76.56 241 ASN A O 1
ATOM 2016 N N . THR A 1 242 ? -6.418 18.563 24.046 1.00 77.94 242 THR A N 1
ATOM 2017 C CA . THR A 1 242 ? -6.531 19.748 23.179 1.00 77.94 242 THR A CA 1
ATOM 2018 C C . THR A 1 242 ? -7.944 20.295 23.087 1.00 77.94 242 THR A C 1
ATOM 2020 O O . THR A 1 242 ? -8.105 21.484 22.825 1.00 77.94 242 THR A O 1
ATOM 2023 N N . CYS A 1 243 ? -8.962 19.475 23.319 1.00 70.75 243 CYS A N 1
ATOM 2024 C CA . CYS A 1 243 ? -10.349 19.824 23.076 1.00 70.75 243 CYS A CA 1
ATOM 2025 C C . CYS A 1 243 ? -11.167 19.798 24.370 1.00 70.75 243 CYS A C 1
ATOM 2027 O O . CYS A 1 243 ? -11.080 18.868 25.167 1.00 70.75 243 CYS A O 1
ATOM 2029 N N . PHE A 1 244 ? -12.015 20.810 24.556 1.00 70.56 244 PHE A N 1
ATOM 2030 C CA . PHE A 1 244 ? -12.951 20.893 25.675 1.00 70.56 244 PHE A CA 1
ATOM 2031 C C . PHE A 1 244 ? -14.383 20.864 25.153 1.00 70.56 244 PHE A C 1
ATOM 2033 O O . PHE A 1 244 ? -14.776 21.684 24.320 1.00 70.56 244 PHE A O 1
ATOM 2040 N N . GLN A 1 245 ? -15.190 19.935 25.662 1.00 68.50 245 GLN A N 1
ATOM 2041 C CA . GLN A 1 245 ? -16.627 19.945 25.418 1.00 68.50 245 GLN A CA 1
ATOM 2042 C C . GLN A 1 245 ? -17.257 21.096 26.208 1.00 68.50 245 GLN A C 1
ATOM 2044 O O . GLN A 1 245 ? -17.234 21.092 27.436 1.00 68.50 245 GLN A O 1
ATOM 2049 N N . MET A 1 246 ? -17.827 22.074 25.506 1.00 65.75 246 MET A N 1
ATOM 2050 C CA . MET A 1 246 ? -18.366 23.283 26.129 1.00 65.75 246 MET A CA 1
ATOM 2051 C C . MET A 1 246 ? -19.848 23.141 26.483 1.00 65.75 246 MET A C 1
ATOM 2053 O O . MET A 1 246 ? -20.270 23.572 27.554 1.00 65.75 246 MET A O 1
ATOM 2057 N N . SER A 1 247 ? -20.649 22.525 25.612 1.00 68.62 247 SER A N 1
ATOM 2058 C CA . SER A 1 247 ? -22.063 22.264 25.890 1.00 68.62 247 SER A CA 1
ATOM 2059 C C . SER A 1 247 ? -22.625 21.144 25.016 1.00 68.62 247 SER A C 1
ATOM 2061 O O . SER A 1 247 ? -22.135 20.873 23.918 1.00 68.62 247 SER A O 1
ATOM 2063 N N . VAL A 1 248 ? -23.670 20.489 25.524 1.00 75.62 248 VAL A N 1
ATOM 2064 C CA . VAL A 1 248 ? -24.504 19.547 24.772 1.00 75.62 248 VAL A CA 1
ATOM 2065 C C . VAL A 1 248 ? -25.902 20.133 24.733 1.00 75.62 248 VAL A C 1
ATOM 2067 O O . VAL A 1 248 ? -26.513 20.351 25.777 1.00 75.62 248 VAL A O 1
ATOM 2070 N N . THR A 1 249 ? -26.407 20.396 23.535 1.00 76.50 249 THR A N 1
ATOM 2071 C CA . THR A 1 249 ? -27.801 20.797 23.329 1.00 76.50 249 THR A CA 1
ATOM 2072 C C . THR A 1 249 ? -28.530 19.652 22.644 1.00 76.50 249 THR A C 1
ATOM 2074 O O . THR A 1 249 ? -28.074 19.144 21.624 1.00 76.50 249 THR A O 1
ATOM 2077 N N . SER A 1 250 ? -29.633 19.196 23.235 1.00 73.12 250 SER A N 1
ATOM 2078 C CA . SER A 1 250 ? -30.469 18.145 22.655 1.00 73.12 250 SER A CA 1
ATOM 2079 C C . SER A 1 250 ? -31.750 18.776 22.131 1.00 73.12 250 SER A C 1
ATOM 2081 O O . SER A 1 250 ? -32.507 19.367 22.901 1.00 73.12 250 SER A O 1
ATOM 2083 N N . TYR A 1 251 ? -31.979 18.684 20.824 1.00 70.81 251 TYR A N 1
ATOM 2084 C CA . TYR A 1 251 ? -33.210 19.153 20.194 1.00 70.81 251 TYR A CA 1
ATOM 2085 C C . TYR A 1 251 ? -33.706 18.091 19.213 1.00 70.81 251 TYR A C 1
ATOM 2087 O O . TYR A 1 251 ? -32.947 17.613 18.373 1.00 70.81 251 TYR A O 1
ATOM 2095 N N . ASN A 1 252 ? -34.972 17.686 19.344 1.00 73.88 252 ASN A N 1
ATOM 2096 C CA . ASN A 1 252 ? -35.603 16.637 18.528 1.00 73.88 252 ASN A CA 1
ATOM 2097 C C . ASN A 1 252 ? -34.817 15.309 18.465 1.00 73.88 252 ASN A C 1
ATOM 2099 O O . ASN A 1 252 ? -34.773 14.655 17.427 1.00 73.88 252 ASN A O 1
ATOM 2103 N N . GLY A 1 253 ? -34.176 14.905 19.568 1.00 76.88 253 GLY A N 1
ATOM 2104 C CA . GLY A 1 253 ? -33.392 13.663 19.631 1.00 76.88 253 GLY A CA 1
ATOM 2105 C C . GLY A 1 253 ? -32.017 13.738 18.957 1.00 76.88 253 GLY A C 1
ATOM 2106 O O . GLY A 1 253 ? -31.295 12.743 18.945 1.00 76.88 253 GLY A O 1
ATOM 2107 N N . VAL A 1 254 ? -31.627 14.905 18.434 1.00 68.62 254 VAL A N 1
ATOM 2108 C CA . VAL A 1 254 ? -30.279 15.162 17.921 1.00 68.62 254 VAL A CA 1
ATOM 2109 C C . VAL A 1 254 ? -29.482 15.903 18.987 1.00 68.62 254 VAL A C 1
ATOM 2111 O O . VAL A 1 254 ? -29.835 17.011 19.394 1.00 68.62 254 VAL A O 1
ATOM 2114 N N . ASN A 1 255 ? -28.390 15.286 19.434 1.00 77.31 255 ASN A N 1
ATOM 2115 C CA . ASN A 1 255 ? -27.438 15.916 20.340 1.00 77.31 255 ASN A CA 1
ATOM 2116 C C . ASN A 1 255 ? -26.412 16.702 19.521 1.00 77.31 255 ASN A C 1
ATOM 2118 O O . ASN A 1 255 ? -25.619 16.116 18.786 1.00 77.31 255 ASN A O 1
ATOM 2122 N N . THR A 1 256 ? -26.415 18.023 19.669 1.00 75.19 256 THR A N 1
ATOM 2123 C CA . THR A 1 256 ? -25.390 18.910 19.115 1.00 75.19 256 THR A CA 1
ATOM 2124 C C . THR A 1 256 ? -24.369 19.211 20.205 1.00 75.19 256 THR A C 1
ATOM 2126 O O . THR A 1 256 ? -24.713 19.759 21.256 1.00 75.19 256 THR A O 1
ATOM 2129 N N . ILE A 1 257 ? -23.117 18.826 19.963 1.00 76.75 257 ILE A N 1
ATOM 2130 C CA . ILE A 1 257 ? -22.004 19.009 20.897 1.00 76.75 257 ILE A CA 1
ATOM 2131 C C . ILE A 1 257 ? -21.114 20.129 20.363 1.00 76.75 257 ILE A C 1
ATOM 2133 O O . ILE A 1 257 ? -20.599 20.028 19.251 1.00 76.75 257 ILE A O 1
ATOM 2137 N N . ILE A 1 258 ? -20.926 21.187 21.154 1.00 74.56 258 ILE A N 1
ATOM 2138 C CA . ILE A 1 258 ? -19.985 22.260 20.821 1.00 74.56 258 ILE A CA 1
ATOM 2139 C C . ILE A 1 258 ? -18.641 21.931 21.470 1.00 74.56 258 ILE A C 1
ATOM 2141 O O . ILE A 1 258 ? -18.533 21.866 22.699 1.00 74.56 258 ILE A O 1
ATOM 2145 N N . VAL A 1 259 ? -17.623 21.723 20.637 1.00 75.06 259 VAL A N 1
ATOM 2146 C CA . VAL A 1 259 ? -16.250 21.427 21.057 1.00 75.06 259 VAL A CA 1
ATOM 2147 C C . VAL A 1 259 ? -15.379 22.654 20.803 1.00 75.06 259 VAL A C 1
ATOM 2149 O O . VAL A 1 259 ? -15.356 23.180 19.693 1.00 75.06 259 VAL A O 1
ATOM 2152 N N . LEU A 1 260 ? -14.669 23.112 21.833 1.00 72.69 260 LEU A N 1
ATOM 2153 C CA . LEU A 1 260 ? -13.607 24.104 21.703 1.00 72.69 260 LEU A CA 1
ATOM 2154 C C . LEU A 1 260 ? -12.280 23.388 21.499 1.00 72.69 260 LEU A C 1
ATOM 2156 O O . LEU A 1 260 ? -11.821 22.679 22.391 1.00 72.69 260 LEU A O 1
ATOM 2160 N N . GLU A 1 261 ? -11.646 23.621 20.359 1.00 71.94 261 GLU A N 1
ATOM 2161 C CA . GLU A 1 261 ? -10.256 23.243 20.144 1.00 71.94 261 GLU A CA 1
ATOM 2162 C C . GLU A 1 261 ? -9.354 24.342 20.714 1.00 71.94 261 GLU A C 1
ATOM 2164 O O . GLU A 1 261 ? -9.435 25.513 20.331 1.00 71.94 261 GLU A O 1
ATOM 2169 N N . LYS A 1 262 ? -8.479 23.983 21.654 1.00 65.56 262 LYS A N 1
ATOM 2170 C CA . LYS A 1 262 ? -7.410 24.861 22.116 1.00 65.56 262 LYS A CA 1
ATOM 2171 C C . LYS A 1 262 ? -6.453 25.019 20.943 1.00 65.56 262 LYS A C 1
ATOM 2173 O O . LYS A 1 262 ? -5.628 24.138 20.706 1.00 65.56 262 LYS A O 1
ATOM 2178 N N . GLN A 1 263 ? -6.573 26.120 20.196 1.00 53.34 263 GLN A N 1
ATOM 2179 C CA . GLN A 1 263 ? -5.616 26.435 19.140 1.00 53.34 263 GLN A CA 1
ATOM 2180 C C . GLN A 1 263 ? -4.213 26.313 19.736 1.00 53.34 263 GLN A C 1
ATOM 2182 O O . GLN A 1 263 ? -3.840 27.054 20.651 1.00 53.34 263 GLN A O 1
ATOM 2187 N N . LYS A 1 264 ? -3.421 25.360 19.228 1.00 49.50 264 LYS A N 1
ATOM 2188 C CA . LYS A 1 264 ? -1.969 25.487 19.320 1.00 49.50 264 LYS A CA 1
ATOM 2189 C C . LYS A 1 264 ? -1.689 26.871 18.769 1.00 49.50 264 LYS A C 1
ATOM 2191 O O . LYS A 1 264 ? -2.126 27.142 17.655 1.00 49.50 264 LYS A O 1
ATOM 2196 N N . ASN A 1 265 ? -1.044 27.737 19.549 1.00 35.94 265 ASN A N 1
ATOM 2197 C CA . ASN A 1 265 ? -0.550 29.013 19.053 1.00 35.94 265 ASN A CA 1
ATOM 2198 C C . ASN A 1 265 ? 0.153 28.730 17.721 1.00 35.94 265 ASN A C 1
ATOM 2200 O O . ASN A 1 265 ? 1.278 28.228 17.716 1.00 35.94 265 ASN A O 1
ATOM 2204 N N . LEU A 1 266 ? -0.517 29.006 16.598 1.00 36.34 266 LEU A N 1
ATOM 2205 C CA . LEU A 1 266 ? 0.160 29.222 15.339 1.00 36.34 266 LEU A CA 1
ATOM 2206 C C . LEU A 1 266 ? 0.878 30.542 15.568 1.00 36.34 266 LEU A C 1
ATOM 2208 O O . LEU A 1 266 ? 0.376 31.614 15.241 1.00 36.34 266 LEU A O 1
ATOM 2212 N N . SER A 1 267 ? 2.056 30.473 16.184 1.00 29.05 267 SER A N 1
ATOM 2213 C CA . SER A 1 267 ? 3.069 31.448 15.860 1.00 29.05 267 SER A CA 1
ATOM 2214 C C . SER A 1 267 ? 3.245 31.316 14.354 1.00 29.05 267 SER A C 1
ATOM 2216 O O . SER A 1 267 ? 3.802 30.346 13.843 1.00 29.05 267 SER A O 1
ATOM 2218 N N . THR A 1 268 ? 2.702 32.282 13.621 1.00 28.89 268 THR A N 1
ATOM 2219 C CA . THR A 1 268 ? 3.270 32.695 12.349 1.00 28.89 268 THR A CA 1
ATOM 2220 C C . THR A 1 268 ? 4.746 32.956 12.619 1.00 28.89 268 THR A C 1
ATOM 2222 O O . THR A 1 268 ? 5.131 34.057 13.008 1.00 28.89 268 THR A O 1
ATOM 2225 N N . MET A 1 269 ? 5.575 31.919 12.502 1.00 28.53 269 MET A N 1
ATOM 2226 C CA . MET A 1 269 ? 7.004 32.100 12.369 1.00 28.53 269 MET A CA 1
ATOM 2227 C C . MET A 1 269 ? 7.188 32.741 11.004 1.00 28.53 269 MET A C 1
ATOM 2229 O O . MET A 1 269 ? 7.207 32.076 9.970 1.00 28.53 269 MET A O 1
ATOM 2233 N N . GLN A 1 270 ? 7.277 34.071 11.009 1.00 28.88 270 GLN A N 1
ATOM 2234 C CA . GLN A 1 270 ? 8.056 34.748 9.990 1.00 28.88 270 GLN A CA 1
ATOM 2235 C C . GLN A 1 270 ? 9.433 34.069 9.926 1.00 28.88 270 GLN A C 1
ATOM 2237 O O . GLN A 1 270 ? 9.940 33.631 10.963 1.00 28.88 270 GLN A O 1
ATOM 2242 N N . PRO A 1 271 ? 10.034 33.945 8.735 1.00 27.48 271 PRO A N 1
ATOM 2243 C CA . PRO A 1 271 ? 11.298 33.253 8.567 1.00 27.48 271 PRO A CA 1
ATOM 2244 C C . PRO A 1 271 ? 12.409 34.079 9.217 1.00 27.48 271 PRO A C 1
ATOM 2246 O O . PRO A 1 271 ? 13.047 34.907 8.575 1.00 27.48 271 PRO A O 1
ATOM 2249 N N . THR A 1 272 ? 12.653 33.866 10.504 1.00 29.45 272 THR A N 1
ATOM 2250 C CA . THR A 1 272 ? 13.936 34.203 11.109 1.00 29.45 272 THR A CA 1
ATOM 2251 C C . THR A 1 272 ? 14.829 32.985 10.965 1.00 29.45 272 THR A C 1
ATOM 2253 O O . THR A 1 272 ? 14.471 31.906 11.426 1.00 29.45 272 THR A O 1
ATOM 2256 N N . SER A 1 273 ? 15.927 33.206 10.243 1.00 29.19 273 SER A N 1
ATOM 2257 C CA . SER A 1 273 ? 17.148 32.422 10.025 1.00 29.19 273 SER A CA 1
ATOM 2258 C C . SER A 1 273 ? 17.292 31.078 10.759 1.00 29.19 273 SER A C 1
ATOM 2260 O O . SER A 1 273 ? 16.943 30.968 11.931 1.00 29.19 273 SER A O 1
ATOM 2262 N N . PRO A 1 274 ? 17.893 30.063 10.108 1.00 31.25 274 PRO A N 1
ATOM 2263 C CA . PRO A 1 274 ? 17.889 28.690 10.598 1.00 31.25 274 PRO A CA 1
ATOM 2264 C C . PRO A 1 274 ? 18.572 28.590 11.963 1.00 31.25 274 PRO A C 1
ATOM 2266 O O . PRO A 1 274 ? 19.786 28.752 12.080 1.00 31.25 274 PRO A O 1
ATOM 2269 N N . VAL A 1 275 ? 17.780 28.282 12.987 1.00 28.50 275 VAL A N 1
ATOM 2270 C CA . VAL A 1 275 ? 18.294 27.713 14.227 1.00 28.50 275 VAL A CA 1
ATOM 2271 C C . VAL A 1 275 ? 18.598 26.254 13.920 1.00 28.50 275 VAL A C 1
ATOM 2273 O O . VAL A 1 275 ? 17.709 25.466 13.601 1.00 28.50 275 VAL A O 1
ATOM 2276 N N . VAL A 1 276 ? 19.888 25.934 13.937 1.00 34.62 276 VAL A N 1
ATOM 2277 C CA . VAL A 1 276 ? 20.405 24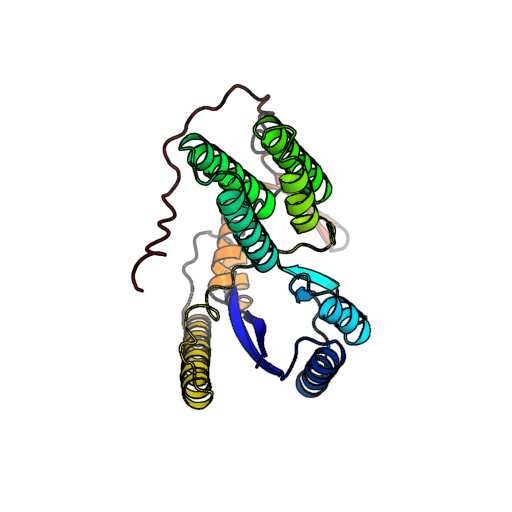.569 13.917 1.00 34.62 276 VAL A CA 1
ATOM 2278 C C . VAL A 1 276 ? 19.952 23.912 15.219 1.00 34.62 276 VAL A C 1
ATOM 2280 O O . VAL A 1 276 ? 20.511 24.192 16.275 1.00 34.62 276 VAL A O 1
ATOM 2283 N N . ASP A 1 277 ? 18.898 23.099 15.156 1.00 26.55 277 ASP A N 1
ATOM 2284 C CA . ASP A 1 277 ? 18.557 22.180 16.239 1.00 26.55 277 ASP A CA 1
ATOM 2285 C C . ASP A 1 277 ? 19.194 20.823 15.922 1.00 26.55 277 ASP A C 1
ATOM 2287 O O . ASP A 1 277 ? 18.711 20.044 15.092 1.00 26.55 277 ASP A O 1
ATOM 2291 N N . ASP A 1 278 ? 20.351 20.598 16.541 1.00 30.75 278 ASP A N 1
ATOM 2292 C CA . ASP A 1 278 ? 21.161 19.381 16.500 1.00 30.75 278 ASP A CA 1
ATOM 2293 C C . ASP A 1 278 ? 20.472 18.228 17.249 1.00 30.75 278 ASP A C 1
ATOM 2295 O O . ASP A 1 278 ? 21.019 17.692 18.207 1.00 30.75 278 ASP A O 1
ATOM 2299 N N . LYS A 1 279 ? 19.267 17.820 16.830 1.00 29.39 279 LYS A N 1
ATOM 2300 C CA . LYS A 1 279 ? 18.663 16.513 17.165 1.00 29.39 279 LYS A CA 1
ATOM 2301 C C . LYS A 1 279 ? 17.759 16.016 16.037 1.00 29.39 279 LYS A C 1
ATOM 2303 O O . LYS A 1 279 ? 16.576 15.745 16.223 1.00 29.39 279 LYS A O 1
ATOM 2308 N N . LEU A 1 280 ? 18.334 15.859 14.847 1.00 29.84 280 LEU A N 1
ATOM 2309 C CA . LEU A 1 280 ? 17.808 14.888 13.891 1.00 29.84 280 LEU A CA 1
ATOM 2310 C C . LEU A 1 280 ? 18.085 13.503 14.473 1.00 29.84 280 LEU A C 1
ATOM 2312 O O . LEU A 1 280 ? 19.245 13.119 14.604 1.00 29.84 280 LEU A O 1
ATOM 2316 N N . GLU A 1 281 ? 17.029 12.769 14.829 1.00 27.25 281 GLU A N 1
ATOM 2317 C CA . GLU A 1 281 ? 17.121 11.318 14.958 1.00 27.25 281 GLU A CA 1
ATOM 2318 C C . GLU A 1 281 ? 17.806 10.795 13.693 1.00 27.25 281 GLU A C 1
ATOM 2320 O O . GLU A 1 281 ? 17.315 10.948 12.570 1.00 27.25 281 GLU A O 1
ATOM 2325 N N . GLU A 1 282 ? 19.011 10.274 13.891 1.00 24.38 282 GLU A N 1
ATOM 2326 C CA . GLU A 1 282 ? 19.834 9.667 12.867 1.00 24.38 282 GLU A CA 1
ATOM 2327 C C . GLU A 1 282 ? 19.049 8.477 12.307 1.00 24.38 282 GLU A C 1
ATOM 2329 O O . GLU A 1 282 ? 19.025 7.384 12.871 1.00 24.38 282 GLU A O 1
ATOM 2334 N N . TYR A 1 283 ? 18.363 8.684 11.182 1.00 29.70 283 TYR A N 1
ATOM 2335 C CA . TYR A 1 283 ? 17.898 7.581 10.355 1.00 29.70 283 TYR A CA 1
ATOM 2336 C C . TYR A 1 283 ? 19.148 6.906 9.794 1.00 29.70 283 TYR A C 1
ATOM 2338 O O . TYR A 1 283 ? 19.639 7.258 8.717 1.00 29.70 283 TYR A O 1
ATOM 2346 N N . HIS A 1 284 ? 19.702 5.970 10.566 1.00 23.36 284 HIS A N 1
ATOM 2347 C CA . HIS A 1 284 ? 20.804 5.121 10.153 1.00 23.36 284 HIS A CA 1
ATOM 2348 C C . HIS A 1 284 ? 20.362 4.305 8.934 1.00 23.36 284 HIS A C 1
ATOM 2350 O O . HIS A 1 284 ? 19.791 3.221 9.045 1.00 23.36 284 HIS A O 1
ATOM 2356 N N . TYR A 1 285 ? 20.659 4.821 7.742 1.00 33.44 285 TYR A N 1
ATOM 2357 C CA . TYR A 1 285 ? 20.775 4.016 6.534 1.00 33.44 285 TYR A CA 1
ATOM 2358 C C . TYR A 1 285 ? 22.035 3.158 6.677 1.00 33.44 285 TYR A C 1
ATOM 23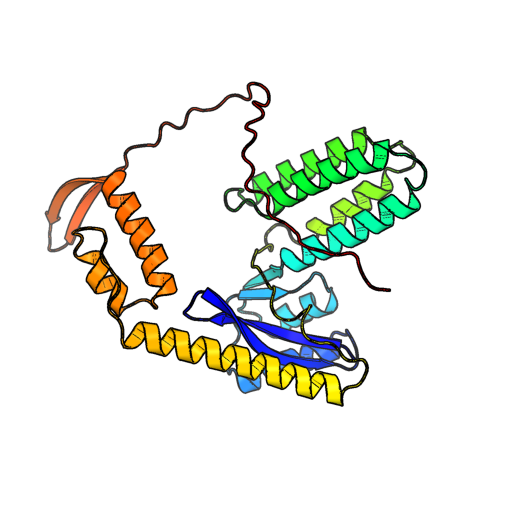60 O O . TYR A 1 285 ? 23.110 3.502 6.188 1.00 33.44 285 TYR A O 1
ATOM 2368 N N . GLY A 1 286 ? 21.904 2.055 7.411 1.00 26.16 286 GLY A N 1
ATOM 2369 C CA . GLY A 1 286 ? 22.915 1.014 7.461 1.00 26.16 286 GLY A CA 1
ATOM 2370 C C . GLY A 1 286 ? 23.122 0.418 6.069 1.00 26.16 286 GLY A C 1
ATOM 2371 O O . GLY A 1 286 ? 22.238 -0.245 5.541 1.00 26.16 286 GLY A O 1
ATOM 2372 N N . PHE A 1 287 ? 24.307 0.678 5.513 1.00 28.00 287 PHE A N 1
ATOM 2373 C CA . PHE A 1 287 ? 25.019 -0.118 4.509 1.00 28.00 287 PHE A CA 1
ATOM 2374 C C . PHE A 1 287 ? 24.317 -0.385 3.163 1.00 28.00 287 PHE A C 1
ATOM 2376 O O . PHE A 1 287 ? 23.882 -1.488 2.859 1.00 28.00 287 PHE A O 1
ATOM 2383 N N . LEU A 1 288 ? 24.359 0.619 2.281 1.00 31.77 288 LEU A N 1
ATOM 2384 C CA . LEU A 1 288 ? 24.517 0.410 0.834 1.00 31.77 288 LEU A CA 1
ATOM 2385 C C . LEU A 1 288 ? 25.978 0.698 0.470 1.00 31.77 288 LEU A C 1
ATOM 2387 O O . LEU A 1 288 ? 26.301 1.775 -0.012 1.00 31.77 288 LEU A O 1
ATOM 2391 N N . THR A 1 289 ? 26.876 -0.216 0.824 1.00 34.84 289 THR A N 1
ATOM 2392 C CA . THR A 1 289 ? 28.203 -0.444 0.219 1.00 34.84 289 THR A CA 1
ATOM 2393 C C . THR A 1 289 ? 28.822 -1.640 0.945 1.00 34.84 289 THR A C 1
ATOM 2395 O O . THR A 1 289 ? 28.77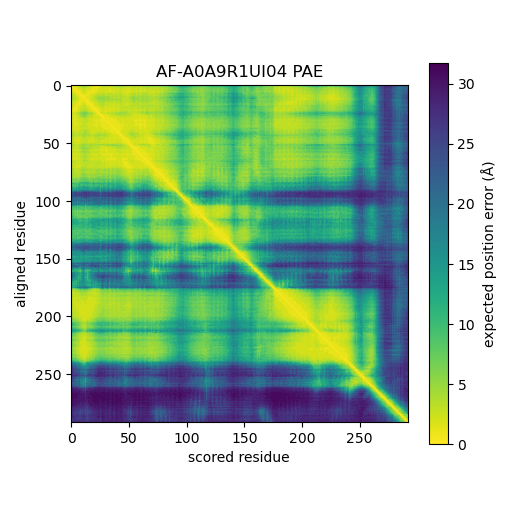6 -1.670 2.174 1.00 34.84 289 THR A O 1
ATOM 2398 N N . LYS A 1 290 ? 29.426 -2.556 0.174 1.00 25.77 290 LYS A N 1
ATOM 2399 C CA . LYS A 1 290 ? 29.842 -3.945 0.483 1.00 25.77 290 LYS A CA 1
ATOM 2400 C C . LYS A 1 290 ? 28.740 -4.954 0.123 1.00 25.77 290 LYS A C 1
ATOM 2402 O O . LYS A 1 290 ? 27.685 -4.930 0.736 1.00 25.77 290 LYS A O 1
ATOM 2407 N N . ASP A 1 291 ? 28.841 -5.766 -0.925 1.00 24.88 291 ASP A N 1
ATOM 2408 C CA . ASP A 1 291 ? 30.022 -6.293 -1.615 1.00 24.88 291 ASP A CA 1
ATOM 2409 C C . ASP A 1 291 ? 29.788 -6.387 -3.133 1.00 24.88 291 ASP A C 1
ATOM 2411 O O . ASP A 1 291 ? 28.747 -6.858 -3.595 1.00 24.88 291 ASP A O 1
ATOM 2415 N N . THR A 1 292 ? 30.767 -5.887 -3.891 1.00 31.28 292 THR A N 1
ATOM 2416 C CA . THR A 1 292 ? 31.202 -6.488 -5.162 1.00 31.28 292 THR A CA 1
ATOM 2417 C C . THR A 1 292 ? 31.910 -7.799 -4.884 1.00 31.28 292 THR A C 1
ATOM 2419 O O . THR A 1 292 ? 32.703 -7.790 -3.913 1.00 31.28 292 THR A O 1
#

Secondary structure (DSSP, 8-state):
-EEEEEEEE-TTS-EEEEEEEEESSSSHHHHHHHHHHHHHHHSS--SEEEE-S-HHHHHHHHHH-TTSEEEEEHHHHHHHHHHHHHHHHHHH-TT-HHHHHHHHHHHHHHHHHHH-TT--HHHHHHHHHHHHHHHHTTS-GGGTHHHHHHHHHHHT-GGGEE-----SSTTT---SSHHHHHHHHHHHHHHHHHHHHHHHHHHHHS-PPP-S--THHHHHHHHS-HHHHHHHHHHHHHHHHHEEEEEEEEETTEEEEEEEE--------------------------S----

pLDDT: mean 74.03, std 19.66, range [23.36, 96.81]

Nearest PDB structures (foldseek):
  6xg8-assembly1_B  TM=5.050E-01  e=5.565E-03  Acetivibrio thermocellus ATCC 27405
  6xgx-assembly1_B  TM=5.339E-01  e=1.134E-02  Acetivibrio thermocellus ATCC 27405
  6xg8-assembly1_A  TM=3.691E-01  e=1.494E-03  Acetivibrio thermocellus ATCC 27405
  8th3-assembly1_A  TM=1.552E-01  e=6.530E+00  Camelidae

Mean predicted aligned error: 13.28 Å